Protein AF-A0A9P8S424-F1 (afdb_monomer)

Sequence (293 aa):
MFNTLRARKDLHVGQDQVVVVNQRARYIGLISAYAPKSFPFPTDITEPTSEAREICSIYRLHARTTPNMVTNQELNDRREPGCTVVLADKKYFHVGNWFMKRTLREHEWQSVFGTILIVPPRTYPQRWKNDAAILRFLRKETDIPLPPAECTFEDDRAFYFQSQYIDGIRMEKLAQQDKEVVMKEIERHVTTLQALRSDLPGVPGESLLCPPGRVTGIYWKVNSCWRPREKGEYVFCHNDLREHNVIVDPETLKIRAIINWEFGGFWPAWFERPFWKRRGLSMAAEGEEDDVE

Mean predicted aligned error: 12.92 Å

Radius of gyration: 22.39 Å; Cα contacts (8 Å, |Δi|>4): 462; chains: 1; bounding box: 60×70×50 Å

Secondary structure (DSSP, 8-state):
--------------TTSEEEE-----------S-PPS--PPP---PPPPTHHHHHHHHGGGG-S-----B-HHHHHHTPPTTEEEE-SSEEEEEETTEEEEEEPPGGG-EEETTTEEEPPPTTHHHHHHHHHHHHHHHHHH------S-EEEEEETTEEEEEEE---SEEGGGS-HHHHHHHHHHHHHHHHHHTT-EESS-B-TT-S-B---HHHHTTTSSTT-EEEE-----EEEE-S---GGGEEE-TTT--EEEE---TT-EEE-GGG---GGGS-SSSSPPTTS--TT-

pLDDT: mean 76.42, std 26.87, range [24.31, 98.69]

InterPro domains:
  IPR002575 Aminoglycoside phosphotransferase [PF01636] (149-271)
  IPR011009 Protein kinase-like domain superfamily [SSF56112] (121-272)
  IPR051678 Aminoglycoside Phosphotransferase Enzymes [PTHR21310] (127-273)

Foldseek 3Di:
DDDDDPDDPPPPPPPVFKDWDQPDDPDDDDDPDDDDPDDDDDPDDDDDDPVVVVVVVVVVVPPPDDQPADALVNCQVVDDPQFPGDDQFWTWGDDPQKTKIKGDAPSRFHDDPSPRTRYHQPCVQLLQVLQQLQLVVCVVQHPAQAQPDWDWDDDNNMIMIMTGHFDADQQLPDDPVLLVVLLVVVVVVLVSQQVDWDQWWAGVPDQWADAAQLQCDPHRSPSIIIGGDGGDIWTKAQLDQASRQFGAHPPPSDTNHRHSSSRITTDHSLSHDSNNVDDDDLAADVPGDGPSD

Structure (mmCIF, N/CA/C/O backbone):
data_AF-A0A9P8S424-F1
#
_entry.id   AF-A0A9P8S424-F1
#
loop_
_atom_site.group_PDB
_atom_site.id
_atom_site.type_symbol
_atom_site.label_atom_id
_atom_site.label_alt_id
_atom_site.label_comp_id
_atom_site.label_asym_id
_atom_site.label_entity_id
_atom_site.label_seq_id
_atom_site.pdbx_PDB_ins_code
_atom_site.Cartn_x
_atom_site.Cartn_y
_atom_site.Cartn_z
_atom_site.occupancy
_atom_site.B_iso_or_equiv
_atom_site.auth_seq_id
_atom_site.auth_comp_id
_atom_site.auth_asym_id
_atom_site.auth_atom_id
_atom_site.pdbx_PDB_model_num
ATOM 1 N N . MET A 1 1 ? -12.684 52.632 4.393 1.00 35.44 1 MET A N 1
ATOM 2 C CA . MET A 1 1 ? -13.542 51.518 4.859 1.00 35.44 1 MET A CA 1
ATOM 3 C C . MET A 1 1 ? -13.216 50.306 3.997 1.00 35.44 1 MET A C 1
ATOM 5 O O . MET A 1 1 ? -12.936 50.518 2.828 1.00 35.44 1 MET A O 1
ATOM 9 N N . PHE A 1 2 ? -13.233 49.106 4.580 1.00 25.33 2 PHE A N 1
ATOM 10 C CA . PHE A 1 2 ? -12.712 47.818 4.078 1.00 25.33 2 PHE A CA 1
ATOM 11 C C . PHE A 1 2 ? -11.240 47.503 4.380 1.00 25.33 2 PHE A C 1
ATOM 13 O O . PHE A 1 2 ? -10.364 47.487 3.524 1.00 25.33 2 PHE A O 1
ATOM 20 N N . ASN A 1 3 ? -11.032 47.169 5.657 1.00 27.66 3 ASN A N 1
ATOM 21 C CA . ASN A 1 3 ? -10.159 46.072 6.066 1.00 27.66 3 ASN A CA 1
ATOM 22 C C . ASN A 1 3 ? -10.636 44.761 5.425 1.00 27.66 3 ASN A C 1
ATOM 24 O O . ASN A 1 3 ? -11.801 44.415 5.596 1.00 27.66 3 ASN A O 1
ATOM 28 N N . THR A 1 4 ? -9.720 43.983 4.844 1.00 27.19 4 THR A N 1
ATOM 29 C CA . THR A 1 4 ? -9.742 42.521 5.021 1.00 27.19 4 THR A CA 1
ATOM 30 C C . THR A 1 4 ? -8.324 41.973 4.894 1.00 27.19 4 THR A C 1
ATOM 32 O O . THR A 1 4 ? -7.806 41.760 3.802 1.00 27.19 4 THR A O 1
ATOM 35 N N . LEU A 1 5 ? -7.695 41.762 6.052 1.00 27.75 5 LEU A N 1
ATOM 36 C CA . LEU A 1 5 ? -6.581 40.839 6.225 1.00 27.75 5 LEU A CA 1
ATOM 37 C C . LEU A 1 5 ? -7.050 39.434 5.818 1.00 27.75 5 LEU A C 1
ATOM 39 O O . LEU A 1 5 ? -7.857 38.831 6.522 1.00 27.75 5 LEU A O 1
ATOM 43 N N . ARG A 1 6 ? -6.534 38.889 4.713 1.00 28.20 6 ARG A N 1
ATOM 44 C CA . ARG A 1 6 ? -6.497 37.434 4.510 1.00 28.20 6 ARG A CA 1
ATOM 45 C C . ARG A 1 6 ? -5.143 36.950 5.003 1.00 28.20 6 ARG A C 1
ATOM 47 O O . ARG A 1 6 ? -4.133 37.067 4.315 1.00 28.20 6 ARG A O 1
ATOM 54 N N . ALA A 1 7 ? -5.141 36.486 6.247 1.00 26.14 7 ALA A N 1
ATOM 55 C CA . ALA A 1 7 ? -4.021 35.792 6.850 1.00 26.14 7 ALA A CA 1
ATOM 56 C C . ALA A 1 7 ? -3.675 34.564 5.995 1.00 26.14 7 ALA A C 1
ATOM 58 O O . ALA A 1 7 ? -4.480 33.641 5.879 1.00 26.14 7 ALA A O 1
ATOM 59 N N . ARG A 1 8 ? -2.476 34.566 5.403 1.00 27.77 8 ARG A N 1
ATOM 60 C CA . ARG A 1 8 ? -1.786 33.336 5.012 1.00 27.77 8 ARG A CA 1
ATOM 61 C C . ARG A 1 8 ? -1.547 32.556 6.302 1.00 27.77 8 ARG A C 1
ATOM 63 O O . ARG A 1 8 ? -0.783 33.010 7.150 1.00 27.77 8 ARG A O 1
ATOM 70 N N . LYS A 1 9 ? -2.240 31.437 6.499 1.00 26.77 9 LYS A N 1
ATOM 71 C CA . LYS A 1 9 ? -1.783 30.431 7.457 1.00 26.77 9 LYS A CA 1
ATOM 72 C C . LYS A 1 9 ? -0.736 29.610 6.725 1.00 26.77 9 LYS A C 1
ATOM 74 O O . LYS A 1 9 ? -1.063 28.704 5.975 1.00 26.77 9 LYS A O 1
ATOM 79 N N . ASP A 1 10 ? 0.515 30.011 6.902 1.00 27.80 10 ASP A N 1
ATOM 80 C CA . ASP A 1 10 ? 1.666 29.226 6.496 1.00 27.80 10 ASP A CA 1
ATOM 81 C C . ASP A 1 10 ? 1.579 27.851 7.170 1.00 27.80 10 ASP A C 1
ATOM 83 O O . ASP A 1 10 ? 1.656 27.752 8.398 1.00 27.80 10 ASP A O 1
ATOM 87 N N . LEU A 1 11 ? 1.452 26.783 6.380 1.00 30.95 11 LEU A N 1
ATOM 88 C CA . LEU A 1 11 ? 1.706 25.429 6.853 1.00 30.95 11 LEU A CA 1
ATOM 89 C C . LEU A 1 11 ? 3.222 25.256 7.021 1.00 30.95 11 LEU A C 1
ATOM 91 O O . LEU A 1 11 ? 3.917 24.617 6.233 1.00 30.95 11 LEU A O 1
ATOM 95 N N . HIS A 1 12 ? 3.765 25.865 8.071 1.00 31.70 12 HIS A N 1
ATOM 96 C CA . HIS A 1 12 ? 5.000 25.385 8.659 1.00 31.70 12 HIS A CA 1
ATOM 97 C C . HIS A 1 12 ? 4.680 24.021 9.282 1.00 31.70 12 HIS A C 1
ATOM 99 O O . HIS A 1 12 ? 4.369 23.927 10.467 1.00 31.70 12 HIS A O 1
ATOM 105 N N . VAL A 1 13 ? 4.821 22.933 8.514 1.00 38.34 13 VAL A N 1
ATOM 106 C CA . VAL A 1 13 ? 5.430 21.740 9.118 1.00 38.34 13 VAL A CA 1
ATOM 107 C C . VAL A 1 13 ? 6.790 22.244 9.575 1.00 38.34 13 VAL A C 1
ATOM 109 O O . VAL A 1 13 ? 7.686 22.432 8.748 1.00 38.34 13 VAL A O 1
ATOM 112 N N . GLY A 1 14 ? 6.867 22.649 10.847 1.00 32.28 14 GLY A N 1
ATOM 113 C CA . GLY A 1 14 ? 8.000 23.380 11.390 1.00 32.28 14 GLY A CA 1
ATOM 114 C C . GLY A 1 14 ? 9.274 22.675 10.961 1.00 32.28 14 GLY A C 1
ATOM 115 O O . GLY A 1 14 ? 9.410 21.465 11.151 1.00 32.28 14 GLY A O 1
ATOM 116 N N . GLN A 1 15 ? 10.201 23.413 10.349 1.00 38.12 15 GLN A N 1
ATOM 117 C CA . GLN A 1 15 ? 11.521 22.881 10.006 1.00 38.12 15 GLN A CA 1
ATOM 118 C C . GLN A 1 15 ? 12.229 22.265 11.236 1.00 38.12 15 GLN A C 1
ATOM 120 O O . GLN A 1 15 ? 13.176 21.498 11.073 1.00 38.12 15 GLN A O 1
ATOM 125 N N . ASP A 1 16 ? 11.717 22.544 12.437 1.00 39.16 16 ASP A N 1
ATOM 126 C CA . ASP A 1 16 ? 12.164 22.059 13.736 1.00 39.16 16 ASP A CA 1
ATOM 127 C C . ASP A 1 16 ? 11.707 20.621 14.081 1.00 39.16 16 ASP A C 1
ATOM 129 O O . ASP A 1 16 ? 12.436 19.912 14.782 1.00 39.16 16 ASP A O 1
ATOM 133 N N . GLN A 1 17 ? 10.608 20.112 13.497 1.00 37.41 17 GLN A N 1
ATOM 134 C CA . GLN A 1 17 ? 10.028 18.811 13.886 1.00 37.41 17 GLN A CA 1
ATOM 135 C C . GLN A 1 17 ? 10.697 17.580 13.244 1.00 37.41 17 GLN A C 1
ATOM 137 O O . GLN A 1 17 ? 10.522 16.453 13.723 1.00 37.41 17 GLN A O 1
ATOM 142 N N . VAL A 1 18 ? 11.461 17.754 12.157 1.00 36.66 18 VAL A N 1
ATOM 143 C CA . VAL A 1 18 ? 12.048 16.639 11.387 1.00 36.66 18 VAL A CA 1
ATOM 144 C C . VAL A 1 18 ? 13.434 16.953 10.818 1.00 36.66 18 VAL A C 1
ATOM 146 O O . VAL A 1 18 ? 13.664 18.012 10.238 1.00 36.66 18 VAL A O 1
ATOM 149 N N . VAL A 1 19 ? 14.371 15.993 10.888 1.00 44.28 19 VAL A N 1
ATOM 150 C CA . VAL A 1 19 ? 15.612 16.066 10.084 1.00 44.28 19 VAL A CA 1
ATOM 151 C C . VAL A 1 19 ? 15.361 15.468 8.729 1.00 44.28 19 VAL A C 1
ATOM 153 O O . VAL A 1 19 ? 15.020 14.293 8.620 1.00 44.28 19 VAL A O 1
ATOM 156 N N . VAL A 1 20 ? 15.635 16.239 7.689 1.00 44.25 20 VAL A N 1
ATOM 157 C CA . VAL A 1 20 ? 15.555 15.731 6.327 1.00 44.25 20 VAL A CA 1
ATOM 158 C C . VAL A 1 20 ? 16.905 15.176 5.929 1.00 44.25 20 VAL A C 1
ATOM 160 O O . VAL A 1 20 ? 17.868 15.913 5.724 1.00 44.25 20 VAL A O 1
ATOM 163 N N . VAL A 1 21 ? 16.960 13.855 5.796 1.00 38.56 21 VAL A N 1
ATOM 164 C CA . VAL A 1 21 ? 18.134 13.171 5.272 1.00 38.56 21 VAL A CA 1
ATOM 165 C C . VAL A 1 21 ? 18.018 13.189 3.752 1.00 38.56 21 VAL A C 1
ATOM 167 O O . VAL A 1 21 ? 17.385 12.329 3.141 1.00 38.56 21 VAL A O 1
ATOM 170 N N . ASN A 1 22 ? 18.592 14.225 3.133 1.00 39.97 22 ASN A N 1
ATOM 171 C CA . ASN A 1 22 ? 18.707 14.299 1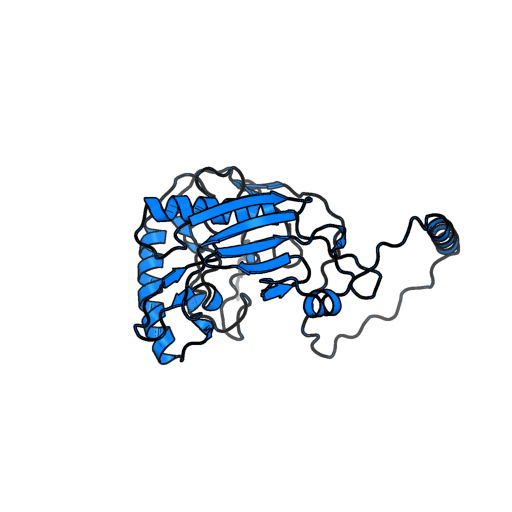.681 1.00 39.97 22 ASN A CA 1
ATOM 172 C C . ASN A 1 22 ? 19.847 13.380 1.233 1.00 39.97 22 ASN A C 1
ATOM 174 O O . ASN A 1 22 ? 21.028 13.704 1.385 1.00 39.97 22 ASN A O 1
ATOM 178 N N . GLN A 1 23 ? 19.500 12.227 0.670 1.00 38.78 23 GLN A N 1
ATOM 179 C CA . GLN A 1 23 ? 20.477 11.409 -0.028 1.00 38.78 23 GLN A CA 1
ATOM 180 C C . GLN A 1 23 ? 20.709 12.049 -1.407 1.00 38.78 23 GLN A C 1
ATOM 182 O O . GLN A 1 23 ? 20.030 11.721 -2.380 1.00 38.78 23 GLN A O 1
ATOM 187 N N . ARG A 1 24 ? 21.659 12.997 -1.479 1.00 26.53 24 ARG A N 1
ATOM 188 C CA . ARG A 1 24 ? 22.000 13.813 -2.666 1.00 26.53 24 ARG A CA 1
ATOM 189 C C . ARG A 1 24 ? 22.220 12.985 -3.932 1.00 26.53 24 ARG A C 1
ATOM 191 O O . ARG A 1 24 ? 23.289 12.394 -4.091 1.00 26.53 24 ARG A O 1
ATOM 198 N N . ALA A 1 25 ? 21.248 12.940 -4.837 1.00 30.77 25 ALA A N 1
ATOM 199 C CA . ALA A 1 25 ? 21.452 12.543 -6.229 1.00 30.77 25 ALA A CA 1
ATOM 200 C C . ALA A 1 25 ? 21.067 13.738 -7.102 1.00 30.77 25 ALA A C 1
ATOM 202 O O . ALA A 1 25 ? 20.051 14.382 -6.852 1.00 30.77 25 ALA A O 1
ATOM 203 N N . ARG A 1 26 ? 21.895 14.062 -8.099 1.00 26.16 26 ARG A N 1
ATOM 204 C CA . ARG A 1 26 ? 21.520 15.014 -9.148 1.00 26.16 26 ARG A CA 1
ATOM 205 C C . ARG A 1 26 ? 20.360 14.375 -9.920 1.00 26.16 26 ARG A C 1
ATOM 207 O O . ARG A 1 26 ? 20.574 13.346 -10.548 1.00 26.16 26 ARG A O 1
ATOM 214 N N . TYR A 1 27 ? 19.152 14.922 -9.816 1.00 33.59 27 TYR A N 1
ATOM 215 C CA . TYR A 1 27 ? 17.964 14.412 -10.505 1.00 33.59 27 TYR A CA 1
ATOM 216 C C . TYR A 1 27 ? 17.253 15.573 -11.199 1.00 33.59 27 TYR A C 1
ATOM 218 O O . TYR A 1 27 ? 17.031 16.615 -10.583 1.00 33.59 27 TYR A O 1
ATOM 226 N N . ILE A 1 28 ? 16.888 15.372 -12.463 1.00 30.62 28 ILE A N 1
ATOM 227 C CA . ILE A 1 28 ? 15.859 16.145 -13.158 1.00 30.62 28 ILE A CA 1
ATOM 228 C C . ILE A 1 28 ? 14.681 15.181 -13.274 1.00 30.62 28 ILE A C 1
ATOM 230 O O . ILE A 1 28 ? 14.753 14.198 -14.007 1.00 30.62 28 ILE A O 1
ATOM 234 N N . GLY A 1 29 ? 13.640 15.399 -12.474 1.00 28.25 29 GLY A N 1
ATOM 235 C CA . GLY A 1 29 ? 12.399 14.641 -12.588 1.00 28.25 29 GLY A CA 1
ATOM 236 C C . GLY A 1 29 ? 11.618 15.143 -13.796 1.00 28.25 29 GLY A C 1
ATOM 237 O O . GLY A 1 29 ? 11.314 16.330 -13.868 1.00 28.25 29 GLY A O 1
ATOM 238 N N . LEU A 1 30 ? 11.292 14.259 -14.735 1.00 28.48 30 LEU A N 1
ATOM 239 C CA . LEU A 1 30 ? 10.321 14.539 -15.789 1.00 28.48 30 LEU A CA 1
ATOM 240 C C . LEU A 1 30 ? 9.169 13.546 -15.671 1.00 28.48 30 LEU A C 1
ATOM 242 O O . LEU A 1 30 ? 9.350 12.330 -15.725 1.00 28.48 30 LEU A O 1
ATOM 246 N N . ILE A 1 31 ? 7.990 14.121 -15.456 1.00 29.11 31 ILE A N 1
ATOM 247 C CA . ILE A 1 31 ? 6.688 13.467 -15.440 1.00 29.11 31 ILE A CA 1
ATOM 248 C C . ILE A 1 31 ? 6.417 12.920 -16.844 1.00 29.11 31 ILE A C 1
ATOM 250 O O . ILE A 1 31 ? 6.492 13.652 -17.830 1.00 29.11 31 ILE A O 1
ATOM 254 N N . SER A 1 32 ? 6.069 11.638 -16.929 1.00 28.75 32 SER A N 1
ATOM 255 C CA . SER A 1 32 ? 5.289 11.134 -18.054 1.00 28.75 32 SER A CA 1
ATOM 256 C C . SER A 1 32 ? 3.814 11.413 -17.776 1.00 28.75 32 SER A C 1
ATOM 258 O O . SER A 1 32 ? 3.333 11.117 -16.682 1.00 28.75 32 SER A O 1
ATOM 260 N N . ALA A 1 33 ? 3.143 11.921 -18.811 1.00 29.72 33 ALA A N 1
ATOM 261 C CA . ALA A 1 33 ? 1.705 12.127 -18.991 1.00 29.72 33 ALA A CA 1
ATOM 262 C C . ALA A 1 33 ? 1.184 13.574 -18.811 1.00 29.72 33 ALA A C 1
ATOM 264 O O . ALA A 1 33 ? 1.153 14.127 -17.718 1.00 29.72 33 ALA A O 1
ATOM 265 N N . TYR A 1 34 ? 0.682 14.099 -19.939 1.00 25.86 34 TYR A N 1
ATOM 266 C CA . TYR A 1 34 ? -0.177 15.276 -20.141 1.00 25.86 34 TYR A CA 1
ATOM 267 C C . TYR A 1 34 ? 0.471 16.670 -20.132 1.00 25.86 34 TYR A C 1
ATOM 269 O O . TYR A 1 34 ? 0.497 17.378 -19.133 1.00 25.86 34 TYR A O 1
ATOM 277 N N . ALA A 1 35 ? 0.871 17.117 -21.327 1.00 25.88 35 ALA A N 1
ATOM 278 C CA . ALA A 1 35 ? 0.964 18.537 -21.649 1.00 25.88 35 ALA A CA 1
ATOM 279 C C . ALA A 1 35 ? -0.433 19.063 -22.043 1.00 25.88 35 ALA A C 1
ATOM 281 O O . ALA A 1 35 ? -0.960 18.630 -23.075 1.00 25.88 35 ALA A O 1
ATOM 282 N N . PRO A 1 36 ? -1.051 20.000 -21.301 1.00 25.77 36 PRO A N 1
ATOM 283 C CA . PRO A 1 36 ? -2.035 20.882 -21.904 1.00 25.77 36 PRO A CA 1
ATOM 284 C C . PRO A 1 36 ? -1.322 21.759 -22.942 1.00 25.77 36 PRO A C 1
ATOM 286 O O . PRO A 1 36 ? -0.252 22.319 -22.699 1.00 25.77 36 PRO A O 1
ATOM 289 N N . LYS A 1 37 ? -1.904 21.822 -24.142 1.00 32.94 37 LYS A N 1
ATOM 290 C CA . LYS A 1 37 ? -1.471 22.731 -25.205 1.00 32.94 37 LYS A CA 1
ATOM 291 C C . LYS A 1 37 ? -1.511 24.173 -24.675 1.00 32.94 37 LYS A C 1
ATOM 293 O O . LYS A 1 37 ? -2.416 24.517 -23.928 1.00 32.94 37 LYS A O 1
ATOM 298 N N . SER A 1 38 ? -0.544 24.969 -25.135 1.00 32.22 38 SER A N 1
ATOM 299 C CA . SER A 1 38 ? -0.323 26.410 -24.921 1.00 32.22 38 SER A CA 1
ATOM 300 C C . SER A 1 38 ? 0.268 26.857 -23.577 1.00 32.22 38 SER A C 1
ATOM 302 O O . SER A 1 38 ? -0.452 27.209 -22.651 1.00 32.22 38 SER A O 1
ATOM 304 N N . PHE A 1 39 ? 1.596 26.999 -23.555 1.00 24.31 39 PHE A N 1
ATOM 305 C CA . PHE A 1 39 ? 2.273 28.095 -22.856 1.00 24.31 39 PHE A CA 1
ATOM 306 C C . PHE A 1 39 ? 3.398 28.619 -23.772 1.00 24.31 39 PHE A C 1
ATOM 308 O O . PHE A 1 39 ? 4.175 27.805 -24.277 1.00 24.31 39 PHE A O 1
ATOM 315 N N . PRO A 1 40 ? 3.469 29.927 -24.075 1.00 27.81 40 PRO A N 1
ATOM 316 C CA . PRO A 1 40 ? 4.488 30.473 -24.965 1.00 27.81 40 PRO A CA 1
ATOM 317 C C . PRO A 1 40 ? 5.833 30.558 -24.231 1.00 27.81 40 PRO A C 1
ATOM 319 O O . PRO A 1 40 ? 5.916 31.105 -23.133 1.00 27.81 40 PRO A O 1
ATOM 322 N N . PHE A 1 41 ? 6.889 30.017 -24.836 1.00 25.20 41 PHE A N 1
ATOM 323 C CA . PHE A 1 41 ? 8.263 30.212 -24.371 1.00 25.20 41 PHE A CA 1
ATOM 324 C C . PHE A 1 41 ? 8.731 31.637 -24.716 1.00 25.20 41 PHE A C 1
ATOM 326 O O . PHE A 1 41 ? 8.527 32.064 -25.854 1.00 25.20 41 PHE A O 1
ATOM 333 N N . PRO A 1 42 ? 9.395 32.368 -23.801 1.00 25.27 42 PRO A N 1
ATOM 334 C CA . PRO A 1 42 ? 10.128 33.575 -24.161 1.00 25.27 42 PRO A CA 1
ATOM 335 C C . PRO A 1 42 ? 11.321 33.201 -25.049 1.00 25.27 42 PRO A C 1
ATOM 337 O O . PRO A 1 42 ? 12.209 32.453 -24.641 1.00 25.27 42 PRO A O 1
ATOM 340 N N . THR A 1 43 ? 11.331 33.712 -26.276 1.00 33.31 43 THR A N 1
ATOM 341 C CA . THR A 1 43 ? 12.470 33.669 -27.192 1.00 33.31 43 THR A CA 1
ATOM 342 C C . THR A 1 43 ? 13.498 34.711 -26.767 1.00 33.31 43 THR A C 1
ATOM 344 O O . THR A 1 43 ? 13.409 35.851 -27.206 1.00 33.31 43 THR A O 1
ATOM 347 N N . ASP A 1 44 ? 14.438 34.340 -25.900 1.00 31.92 44 ASP A N 1
ATOM 348 C CA . ASP A 1 44 ? 15.778 34.942 -25.898 1.00 31.92 44 ASP A CA 1
ATOM 349 C C . ASP A 1 44 ? 16.731 34.137 -25.005 1.00 31.92 44 ASP A C 1
ATOM 351 O O . ASP A 1 44 ? 16.770 34.299 -23.786 1.00 31.92 44 ASP A O 1
ATOM 355 N N . ILE A 1 45 ? 17.505 33.239 -25.617 1.00 30.81 45 ILE A N 1
ATOM 356 C CA . ILE A 1 45 ? 18.759 32.742 -25.044 1.00 30.81 45 ILE A CA 1
ATOM 357 C C . ILE A 1 45 ? 19.771 32.737 -26.188 1.00 30.81 45 ILE A C 1
ATOM 359 O O . ILE A 1 45 ? 19.634 31.996 -27.161 1.00 30.81 45 ILE A O 1
ATOM 363 N N . THR A 1 46 ? 20.747 33.629 -26.079 1.00 35.47 46 THR A N 1
ATOM 364 C CA . THR A 1 46 ? 21.871 33.817 -26.996 1.00 35.47 46 THR A CA 1
ATOM 365 C C . THR A 1 46 ? 22.769 32.573 -27.074 1.00 35.47 46 THR A C 1
ATOM 367 O O . THR A 1 46 ? 22.869 31.797 -26.122 1.00 35.47 46 THR A O 1
ATOM 370 N N . GLU A 1 47 ? 23.409 32.367 -28.233 1.00 35.53 47 GLU A N 1
ATOM 371 C CA . GLU A 1 47 ? 24.264 31.208 -28.534 1.00 35.53 47 GLU A CA 1
ATOM 372 C C . GLU A 1 47 ? 25.416 31.009 -27.519 1.00 35.53 47 GLU A C 1
ATOM 374 O O . GLU A 1 47 ? 26.010 31.992 -27.066 1.00 35.53 47 GLU A O 1
ATOM 379 N N . PRO A 1 48 ? 25.800 29.757 -27.183 1.00 31.66 48 PRO A N 1
ATOM 380 C CA . PRO A 1 48 ? 26.885 29.507 -26.241 1.00 31.66 48 PRO A CA 1
ATOM 381 C C . PRO A 1 48 ? 28.270 29.795 -26.844 1.00 31.66 48 PRO A C 1
ATOM 383 O O . PRO A 1 48 ? 28.589 29.388 -27.962 1.00 31.66 48 PRO A O 1
ATOM 386 N N . THR A 1 49 ? 29.117 30.454 -26.051 1.00 43.84 49 THR A N 1
ATOM 387 C CA . THR A 1 49 ? 30.514 30.798 -26.350 1.00 43.84 49 THR A CA 1
ATOM 388 C C . THR A 1 49 ? 31.428 29.569 -26.489 1.00 43.84 49 THR A C 1
ATOM 390 O O . THR A 1 49 ? 31.118 28.459 -26.050 1.00 43.84 49 THR A O 1
ATOM 393 N N . SER A 1 50 ? 32.591 29.772 -27.122 1.00 37.09 50 SER A N 1
ATOM 394 C CA . SER A 1 50 ? 33.561 28.748 -27.553 1.00 37.09 50 SER A CA 1
ATOM 395 C C . SER A 1 50 ? 34.069 27.792 -26.464 1.00 37.09 50 SER A C 1
ATOM 397 O O . SER A 1 50 ? 34.513 26.696 -26.799 1.00 37.09 50 SER A O 1
ATOM 399 N N . GLU A 1 51 ? 33.947 28.140 -25.183 1.00 34.28 51 GLU A N 1
ATOM 400 C CA . GLU A 1 51 ? 34.311 27.278 -24.046 1.00 34.28 51 GLU A CA 1
ATOM 401 C C . GLU A 1 51 ? 33.390 26.047 -23.907 1.00 34.28 51 GLU A C 1
ATOM 403 O O . GLU A 1 51 ? 33.823 24.986 -23.452 1.00 34.28 51 GLU A O 1
ATOM 408 N N . ALA A 1 52 ? 32.146 26.111 -24.403 1.00 36.34 52 ALA A N 1
ATOM 409 C CA . ALA A 1 52 ? 31.229 24.965 -24.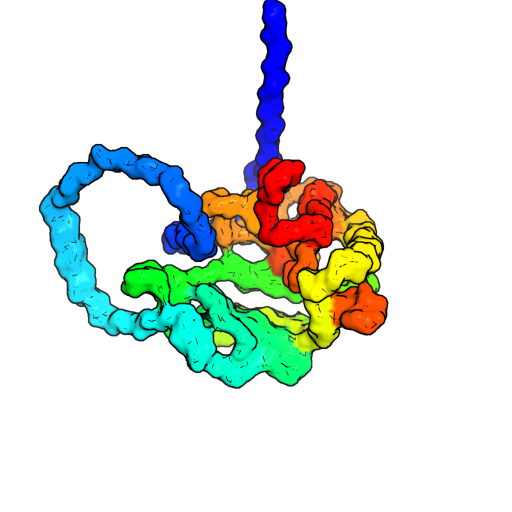412 1.00 36.34 52 ALA A CA 1
ATOM 410 C C . ALA A 1 52 ? 31.652 23.853 -25.399 1.00 36.34 52 ALA A C 1
ATOM 412 O O . ALA A 1 52 ? 31.296 22.682 -25.220 1.00 36.34 52 ALA A O 1
ATOM 413 N N . ARG A 1 53 ? 32.439 24.190 -26.434 1.00 33.00 53 ARG A N 1
ATOM 414 C CA . ARG A 1 53 ? 32.911 23.222 -27.443 1.00 33.00 53 ARG A CA 1
ATOM 415 C C . ARG A 1 53 ? 34.061 22.355 -26.932 1.00 33.00 53 ARG A C 1
ATOM 417 O O . ARG A 1 53 ? 34.139 21.184 -27.299 1.00 33.00 53 ARG A O 1
ATOM 424 N N . GLU A 1 54 ? 34.905 22.887 -26.053 1.00 31.47 54 GLU A N 1
ATOM 425 C CA . GLU A 1 54 ? 36.045 22.149 -25.499 1.00 31.47 54 GLU A CA 1
ATOM 426 C C . GLU A 1 54 ? 35.601 21.147 -24.419 1.00 31.47 54 GLU A C 1
ATOM 428 O O . GLU A 1 54 ? 36.065 20.006 -24.397 1.00 31.47 54 GLU A O 1
ATOM 433 N N . ILE A 1 55 ? 34.568 21.492 -23.638 1.00 36.00 55 ILE A N 1
ATOM 434 C CA . ILE A 1 55 ? 33.902 20.548 -22.727 1.00 36.00 55 ILE A CA 1
ATOM 435 C C . ILE A 1 55 ? 33.283 19.378 -23.515 1.00 36.00 55 ILE A C 1
ATOM 437 O O . ILE A 1 55 ? 33.475 18.222 -23.138 1.00 36.00 55 ILE A O 1
ATOM 441 N N . CYS A 1 56 ? 32.626 19.635 -24.655 1.00 33.06 56 CYS A N 1
ATOM 442 C CA . CYS A 1 56 ? 32.071 18.575 -25.514 1.00 33.06 56 CYS A CA 1
ATOM 443 C C . CYS A 1 56 ? 33.138 17.632 -26.107 1.00 33.06 56 CYS A C 1
ATOM 445 O O . CYS A 1 56 ? 32.851 16.460 -26.354 1.00 33.06 56 CYS A O 1
ATOM 447 N N . SER A 1 57 ? 34.364 18.120 -26.321 1.00 31.62 57 SER A N 1
ATOM 448 C CA . SER A 1 57 ? 35.493 17.325 -26.822 1.00 31.62 57 SER A CA 1
ATOM 449 C C . SER A 1 57 ? 35.994 16.318 -25.778 1.00 31.62 57 SER A C 1
ATOM 451 O O . SER A 1 57 ? 36.197 15.142 -26.088 1.00 31.62 57 SER A O 1
ATOM 453 N N . ILE A 1 58 ? 36.084 16.734 -24.509 1.00 33.72 58 ILE A N 1
ATOM 454 C CA . ILE A 1 58 ? 36.544 15.881 -23.400 1.00 33.72 58 ILE A CA 1
ATOM 455 C C . ILE A 1 58 ? 35.557 14.728 -23.121 1.00 33.72 58 ILE A C 1
ATOM 457 O O . ILE A 1 58 ? 35.983 13.616 -22.799 1.00 33.72 58 ILE A O 1
ATOM 461 N N . TYR A 1 59 ? 34.251 14.932 -23.342 1.00 32.00 59 TYR A N 1
ATOM 462 C CA . TYR A 1 59 ? 33.238 13.871 -23.213 1.00 32.00 59 TYR A CA 1
ATOM 463 C C . TYR A 1 59 ? 33.358 12.753 -24.264 1.00 32.00 59 TYR A C 1
ATOM 465 O O . TYR A 1 59 ? 32.876 11.648 -24.015 1.00 32.00 59 TYR A O 1
ATOM 473 N N . ARG A 1 60 ? 34.036 12.970 -25.404 1.00 34.81 60 ARG A N 1
ATOM 474 C CA . ARG A 1 60 ? 34.246 11.907 -26.408 1.00 34.81 60 ARG A CA 1
ATOM 475 C C . ARG A 1 60 ? 35.334 10.900 -26.028 1.00 34.81 60 ARG A C 1
ATOM 477 O O . ARG A 1 60 ? 35.314 9.792 -26.552 1.00 34.81 60 ARG A O 1
ATOM 484 N N . LEU A 1 61 ? 36.246 11.234 -25.111 1.00 32.06 61 LEU A N 1
ATOM 485 C CA . LEU A 1 61 ? 37.346 10.337 -24.718 1.00 32.06 61 LEU A CA 1
ATOM 486 C C . LEU A 1 61 ? 37.029 9.412 -23.532 1.00 32.06 61 LEU A C 1
ATOM 488 O O . LEU A 1 61 ? 37.829 8.536 -23.217 1.00 32.06 61 LEU A O 1
ATOM 492 N N . HIS A 1 62 ? 35.853 9.540 -22.913 1.00 34.44 62 HIS A N 1
ATOM 493 C CA . HIS A 1 62 ? 35.381 8.630 -21.862 1.00 34.44 62 HIS A CA 1
ATOM 494 C C . HIS A 1 62 ? 34.280 7.680 -22.345 1.00 34.44 62 HIS A C 1
ATOM 496 O O . HIS A 1 62 ? 33.405 7.296 -21.571 1.00 34.44 62 HIS A O 1
ATOM 502 N N . ALA A 1 63 ? 34.367 7.221 -23.597 1.00 36.09 63 ALA A N 1
ATOM 503 C CA . ALA A 1 63 ? 33.649 6.039 -24.073 1.00 36.09 63 ALA A CA 1
ATOM 504 C C . ALA A 1 63 ? 34.192 4.757 -23.398 1.00 36.09 63 ALA A C 1
ATOM 506 O O . ALA A 1 63 ? 34.665 3.828 -24.046 1.00 36.09 63 ALA A O 1
ATOM 507 N N . ARG A 1 64 ? 34.124 4.694 -22.063 1.00 41.47 64 ARG A N 1
ATOM 508 C CA . ARG A 1 64 ? 33.910 3.423 -21.378 1.00 41.47 64 ARG A CA 1
ATOM 509 C C . ARG A 1 64 ? 32.509 3.009 -21.793 1.00 41.47 64 ARG A C 1
ATOM 511 O O . ARG A 1 64 ? 31.568 3.699 -21.421 1.00 41.47 64 ARG A O 1
ATOM 518 N N . THR A 1 65 ? 32.432 1.994 -22.654 1.00 39.72 65 THR A N 1
ATOM 519 C CA . THR A 1 65 ? 31.257 1.151 -22.922 1.00 39.72 65 THR A CA 1
ATOM 520 C C . THR A 1 65 ? 29.955 1.797 -22.457 1.00 39.72 65 THR A C 1
ATOM 522 O O . THR A 1 65 ? 29.576 1.649 -21.297 1.00 39.72 65 THR A O 1
ATOM 525 N N . THR A 1 66 ? 29.293 2.548 -23.344 1.00 43.62 66 THR A N 1
ATOM 526 C CA . THR A 1 66 ? 27.908 2.980 -23.118 1.00 43.62 66 THR A CA 1
ATOM 527 C C . THR A 1 66 ? 27.136 1.769 -22.596 1.00 43.62 66 THR A C 1
ATOM 529 O O . THR A 1 66 ? 27.080 0.769 -23.321 1.00 43.62 66 THR A O 1
ATOM 532 N N . PRO A 1 67 ? 26.613 1.796 -21.353 1.00 51.12 67 PRO A N 1
ATOM 533 C CA . PRO A 1 67 ? 25.764 0.720 -20.868 1.00 51.12 67 PRO A CA 1
ATOM 534 C C . PRO A 1 67 ? 24.677 0.521 -21.918 1.00 51.12 67 PRO A C 1
ATOM 536 O O . PRO A 1 67 ? 24.154 1.520 -22.412 1.00 51.12 67 PRO A O 1
ATOM 539 N N . ASN A 1 68 ? 24.387 -0.721 -22.316 1.00 55.44 68 ASN A N 1
ATOM 540 C CA . ASN A 1 68 ? 23.260 -1.003 -23.205 1.00 55.44 68 ASN A CA 1
ATOM 541 C C . ASN A 1 68 ? 22.029 -0.292 -22.632 1.00 55.44 68 ASN A C 1
ATOM 543 O O . ASN A 1 68 ? 21.525 -0.678 -21.582 1.00 55.44 68 ASN A O 1
ATOM 547 N N . MET A 1 69 ? 21.615 0.803 -23.266 1.00 68.12 69 MET A N 1
ATOM 548 C CA . MET A 1 69 ? 20.550 1.652 -22.754 1.00 68.12 69 MET A CA 1
ATOM 549 C C . MET A 1 69 ? 19.230 0.982 -23.105 1.00 68.12 69 MET A C 1
ATOM 551 O O . MET A 1 69 ? 18.892 0.902 -24.283 1.00 68.12 69 MET A O 1
ATOM 555 N N . VAL A 1 70 ? 18.518 0.471 -22.100 1.00 82.56 70 VAL A N 1
ATOM 556 C CA . VAL A 1 70 ? 17.277 -0.287 -22.302 1.00 82.56 70 VAL A CA 1
ATOM 557 C C . VAL A 1 70 ? 16.070 0.606 -22.033 1.00 82.56 70 VAL A C 1
ATOM 559 O O . VAL A 1 70 ? 16.033 1.363 -21.062 1.00 82.56 70 VAL A O 1
ATOM 562 N N . THR A 1 71 ? 15.065 0.531 -22.893 1.00 86.88 71 THR A N 1
ATOM 563 C CA . THR A 1 71 ? 13.799 1.251 -22.728 1.00 86.88 71 THR A CA 1
ATOM 564 C C . THR A 1 71 ? 12.824 0.487 -21.830 1.00 86.88 71 THR A C 1
ATOM 566 O O . THR A 1 71 ? 12.925 -0.729 -21.647 1.00 86.88 71 THR A O 1
ATOM 569 N N . ASN A 1 72 ? 11.819 1.188 -21.290 1.00 89.94 72 ASN A N 1
ATOM 570 C CA . ASN A 1 72 ? 10.743 0.545 -20.528 1.00 89.94 72 ASN A CA 1
ATOM 571 C C . ASN A 1 72 ? 10.006 -0.529 -21.343 1.00 89.94 72 ASN A C 1
ATOM 573 O O . ASN A 1 72 ? 9.641 -1.574 -20.802 1.00 89.94 72 ASN A O 1
ATOM 577 N N . GLN A 1 73 ? 9.795 -0.262 -22.636 1.00 90.19 73 GLN A N 1
ATOM 578 C CA . GLN A 1 73 ? 9.103 -1.174 -23.539 1.00 90.19 73 GLN A CA 1
ATOM 579 C C . GLN A 1 73 ? 9.900 -2.468 -23.714 1.00 90.19 73 GLN A C 1
ATOM 581 O O . GLN A 1 73 ? 9.367 -3.544 -23.468 1.00 90.19 73 GLN A O 1
ATOM 586 N N . GLU A 1 74 ? 11.197 -2.372 -24.014 1.00 91.19 74 GLU A N 1
ATOM 587 C CA . GLU A 1 74 ? 12.058 -3.549 -24.191 1.00 91.19 74 GLU A CA 1
ATOM 588 C C . GLU A 1 74 ? 12.132 -4.424 -22.932 1.00 91.19 74 GLU A C 1
ATOM 590 O O . GLU A 1 74 ? 12.131 -5.652 -23.034 1.00 91.19 74 GLU A O 1
ATOM 595 N N . LEU A 1 75 ? 12.169 -3.816 -21.739 1.00 92.75 75 LEU A N 1
ATOM 596 C CA . LEU A 1 75 ? 12.135 -4.569 -20.482 1.00 92.75 75 LEU A CA 1
ATOM 597 C C . LEU A 1 75 ? 10.781 -5.246 -20.240 1.00 92.75 75 LEU A C 1
ATOM 599 O O . LEU A 1 75 ? 10.745 -6.341 -19.679 1.00 92.75 75 LEU A O 1
ATOM 603 N N . ASN A 1 76 ? 9.674 -4.618 -20.645 1.00 94.50 76 ASN A N 1
ATOM 604 C CA . ASN A 1 76 ? 8.349 -5.229 -20.543 1.00 94.50 76 ASN A CA 1
ATOM 605 C C . ASN A 1 76 ? 8.141 -6.358 -21.566 1.00 94.50 76 ASN A C 1
ATOM 607 O O . ASN A 1 76 ? 7.513 -7.363 -21.230 1.00 94.50 76 ASN A O 1
ATOM 611 N N . ASP A 1 77 ? 8.701 -6.233 -22.770 1.00 94.81 77 ASP A N 1
ATOM 612 C CA . ASP A 1 77 ? 8.632 -7.262 -23.818 1.00 94.81 77 ASP A CA 1
ATOM 613 C C . ASP A 1 77 ? 9.443 -8.512 -23.451 1.00 94.81 77 ASP A C 1
ATOM 615 O O . ASP A 1 77 ? 9.125 -9.620 -23.876 1.00 94.81 77 ASP A O 1
ATOM 619 N N . ARG A 1 78 ? 10.484 -8.344 -22.627 1.00 93.81 78 ARG A N 1
ATOM 620 C CA . ARG A 1 78 ? 11.387 -9.414 -22.175 1.00 93.81 78 ARG A CA 1
ATOM 621 C C . ARG A 1 78 ? 11.209 -9.746 -20.694 1.00 93.81 78 ARG A C 1
ATOM 623 O O . ARG A 1 78 ? 12.177 -10.101 -20.021 1.00 93.81 78 ARG A O 1
ATOM 630 N N . ARG A 1 79 ? 9.988 -9.606 -20.167 1.00 94.69 79 ARG A N 1
ATOM 631 C CA . ARG A 1 79 ? 9.692 -9.950 -18.769 1.00 94.69 79 ARG A CA 1
ATOM 632 C C . ARG A 1 79 ? 10.062 -11.397 -18.478 1.00 94.69 79 ARG A C 1
ATOM 634 O O . ARG A 1 79 ? 9.638 -12.324 -19.161 1.00 94.69 79 ARG A O 1
ATOM 641 N N . GLU A 1 80 ? 10.841 -11.563 -17.421 1.00 94.94 80 GLU A N 1
ATOM 642 C CA . GLU A 1 80 ? 11.165 -12.866 -16.857 1.00 94.94 80 GLU A CA 1
ATOM 643 C C . GLU A 1 80 ? 9.913 -13.531 -16.247 1.00 94.94 80 GLU A C 1
ATOM 645 O O . GLU A 1 80 ? 8.968 -12.824 -15.868 1.00 94.94 80 GLU A O 1
ATOM 650 N N . PRO A 1 81 ? 9.865 -14.874 -16.147 1.00 96.06 81 PRO A N 1
ATOM 651 C CA . PRO A 1 81 ? 8.712 -15.581 -15.596 1.00 96.06 81 PRO A CA 1
ATOM 652 C C . PRO A 1 81 ? 8.274 -15.034 -14.233 1.00 96.06 81 PRO A C 1
ATOM 654 O O . PRO A 1 81 ? 9.088 -14.805 -13.340 1.00 96.06 81 PRO A O 1
ATOM 657 N N . GLY A 1 82 ? 6.968 -14.812 -14.080 1.00 95.94 82 GLY A N 1
ATOM 658 C CA . GLY A 1 82 ? 6.379 -14.248 -12.865 1.00 95.94 82 GLY A CA 1
ATOM 659 C C . GLY A 1 82 ? 6.491 -12.726 -12.733 1.00 95.94 82 GLY A C 1
ATOM 660 O O . GLY A 1 82 ? 5.819 -12.163 -11.872 1.00 95.94 82 GLY A O 1
ATOM 661 N N . CYS A 1 83 ? 7.268 -12.026 -13.571 1.00 97.44 83 CYS A N 1
ATOM 662 C CA . CYS A 1 83 ? 7.250 -10.564 -13.607 1.00 97.44 83 CYS A CA 1
ATOM 663 C C . CYS A 1 83 ? 5.942 -10.071 -14.235 1.00 97.44 83 CYS A C 1
ATOM 665 O O . CYS A 1 83 ? 5.648 -10.350 -15.397 1.00 97.44 83 CYS A O 1
ATOM 667 N N . THR A 1 84 ? 5.152 -9.323 -13.466 1.00 95.56 84 THR A N 1
ATOM 668 C CA . THR A 1 84 ? 3.838 -8.832 -13.898 1.00 95.56 84 THR A CA 1
ATOM 669 C C . THR A 1 84 ? 3.944 -7.510 -14.648 1.00 95.56 84 THR A C 1
ATOM 671 O O . THR A 1 84 ? 3.242 -7.306 -15.635 1.00 95.56 84 THR A O 1
ATOM 674 N N . VAL A 1 85 ? 4.834 -6.613 -14.214 1.00 95.69 85 VAL A N 1
ATOM 675 C CA . VAL A 1 85 ? 5.079 -5.327 -14.878 1.00 95.69 85 VAL A CA 1
ATOM 676 C C . VAL A 1 85 ? 6.447 -4.754 -14.508 1.00 95.69 85 VAL A C 1
ATOM 678 O O . VAL A 1 85 ? 6.906 -4.884 -13.368 1.00 95.69 85 VAL A O 1
ATOM 681 N N . VAL A 1 86 ? 7.077 -4.077 -15.471 1.00 95.81 86 VAL A N 1
ATOM 682 C CA . VAL A 1 86 ? 8.290 -3.278 -15.272 1.00 95.81 86 VAL A CA 1
ATOM 683 C C . VAL A 1 86 ? 7.935 -1.795 -15.371 1.00 95.81 86 VAL A C 1
ATOM 685 O O . VAL A 1 86 ? 7.502 -1.316 -16.417 1.00 95.81 86 VAL A O 1
ATOM 688 N N . LEU A 1 87 ? 8.123 -1.048 -14.287 1.00 93.94 87 LEU A N 1
ATOM 689 C CA . LEU A 1 87 ? 8.035 0.413 -14.2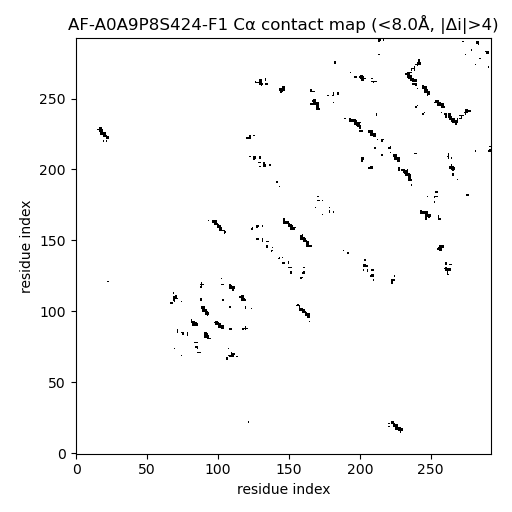77 1.00 93.94 87 LEU A CA 1
ATOM 690 C C . LEU A 1 87 ? 9.419 1.034 -14.484 1.00 93.94 87 LEU A C 1
ATOM 692 O O . LEU A 1 87 ? 10.418 0.327 -14.579 1.00 93.94 87 LEU A O 1
ATOM 696 N N . ALA A 1 88 ? 9.476 2.362 -14.551 1.00 90.88 88 ALA A N 1
ATOM 697 C CA . ALA A 1 88 ? 10.705 3.117 -14.789 1.00 90.88 88 ALA A CA 1
ATOM 698 C C . ALA A 1 88 ? 11.817 2.856 -13.752 1.00 90.88 88 ALA A C 1
ATOM 700 O O . ALA A 1 88 ? 12.994 2.988 -14.067 1.00 90.88 88 ALA A O 1
ATOM 701 N N . ASP A 1 89 ? 11.448 2.486 -12.525 1.00 92.00 89 ASP A N 1
ATOM 702 C CA . ASP A 1 89 ? 12.352 2.384 -11.377 1.00 92.00 89 ASP A CA 1
ATOM 703 C C . ASP A 1 89 ? 12.232 1.074 -10.576 1.00 92.00 89 ASP A C 1
ATOM 705 O O . ASP A 1 89 ? 13.050 0.809 -9.688 1.00 92.00 89 ASP A O 1
ATOM 709 N N . LYS A 1 90 ? 11.241 0.230 -10.881 1.00 95.62 90 LYS A N 1
ATOM 710 C CA . LYS A 1 90 ? 10.970 -1.020 -10.159 1.00 95.62 90 LYS A CA 1
ATOM 711 C C . LYS A 1 90 ? 10.231 -2.048 -11.008 1.00 95.62 90 LYS A C 1
ATOM 713 O O . LYS A 1 90 ? 9.581 -1.710 -11.993 1.00 95.62 90 LYS A O 1
ATOM 718 N N . LYS A 1 91 ? 10.276 -3.301 -10.571 1.00 97.25 91 LYS A N 1
ATOM 719 C CA . LYS A 1 91 ? 9.499 -4.421 -11.111 1.00 97.25 91 LYS A CA 1
ATOM 720 C C . LYS A 1 91 ? 8.541 -4.965 -10.065 1.00 97.25 91 LYS A C 1
ATOM 722 O O . LYS A 1 91 ? 8.819 -4.894 -8.867 1.00 97.25 91 LYS A O 1
ATOM 727 N N . TYR A 1 92 ? 7.462 -5.563 -10.547 1.00 97.50 92 TYR A N 1
ATOM 728 C CA . TYR A 1 92 ? 6.521 -6.329 -9.743 1.00 97.50 92 TYR A CA 1
ATOM 729 C C . TYR A 1 92 ? 6.490 -7.778 -10.205 1.00 97.50 92 TYR A C 1
ATOM 731 O O . TYR A 1 92 ? 6.647 -8.064 -11.394 1.00 97.50 92 TYR A O 1
ATOM 739 N N . PHE A 1 93 ? 6.272 -8.679 -9.256 1.00 97.75 93 PHE A N 1
ATOM 740 C CA . PHE A 1 93 ? 6.213 -10.110 -9.489 1.00 97.75 93 PHE A CA 1
ATOM 741 C C . PHE A 1 93 ? 5.044 -10.737 -8.745 1.00 97.75 93 PHE A C 1
ATOM 743 O O . PHE A 1 93 ? 4.667 -10.297 -7.656 1.00 97.75 93 PHE A O 1
ATOM 750 N N . HIS A 1 94 ? 4.533 -11.810 -9.332 1.00 96.44 94 HIS A N 1
ATOM 751 C CA . HIS A 1 94 ? 3.646 -12.767 -8.701 1.00 96.44 94 HIS A CA 1
ATOM 752 C C . HIS A 1 94 ? 4.195 -14.167 -8.993 1.00 96.44 94 HIS A C 1
ATOM 754 O O . HIS A 1 94 ? 4.237 -14.595 -10.147 1.00 96.44 94 HIS A O 1
ATOM 760 N N . VAL A 1 95 ? 4.683 -14.849 -7.955 1.00 95.19 95 VAL A N 1
ATOM 761 C CA . VAL A 1 95 ? 5.319 -16.170 -8.066 1.00 95.19 95 VAL A CA 1
ATOM 762 C C . VAL A 1 95 ? 4.753 -17.084 -6.988 1.00 95.19 95 VAL A C 1
ATOM 764 O O . VAL A 1 95 ? 4.996 -16.876 -5.798 1.00 95.19 95 VAL A O 1
ATOM 767 N N . GLY A 1 96 ? 3.993 -18.103 -7.394 1.00 94.69 96 GLY A N 1
ATOM 768 C CA . GLY A 1 96 ? 3.235 -18.927 -6.450 1.00 94.69 96 GLY A CA 1
ATOM 769 C C . GLY A 1 96 ? 2.325 -18.048 -5.589 1.00 94.69 96 GLY A C 1
ATOM 770 O O . GLY A 1 96 ? 1.661 -17.167 -6.111 1.00 94.69 96 GLY A O 1
ATOM 771 N N . ASN A 1 97 ? 2.363 -18.219 -4.267 1.00 95.44 97 ASN A N 1
ATOM 772 C CA . ASN A 1 97 ? 1.552 -17.427 -3.332 1.00 95.44 97 ASN A CA 1
ATOM 773 C C . ASN A 1 97 ? 2.243 -16.134 -2.865 1.00 95.44 97 ASN A C 1
ATOM 775 O O . ASN A 1 97 ? 1.927 -15.620 -1.791 1.00 95.44 97 ASN A O 1
ATOM 779 N N . TRP A 1 98 ? 3.222 -15.624 -3.614 1.00 96.94 98 TRP A N 1
ATOM 780 C CA . TRP A 1 98 ? 4.016 -14.466 -3.213 1.00 96.94 98 TRP A CA 1
ATOM 781 C C . TRP A 1 98 ? 3.897 -13.316 -4.200 1.00 96.94 98 TRP A C 1
ATOM 783 O O . TRP A 1 98 ? 4.085 -13.472 -5.406 1.00 96.94 98 TRP A O 1
ATOM 793 N N . PHE A 1 99 ? 3.661 -12.135 -3.645 1.00 97.56 99 PHE A N 1
ATOM 794 C CA . PHE A 1 99 ? 3.837 -10.857 -4.306 1.00 97.56 99 PHE A CA 1
ATOM 795 C C . PHE A 1 99 ? 5.226 -10.308 -3.980 1.00 97.56 99 PHE A C 1
ATOM 797 O O . PHE A 1 99 ? 5.655 -10.341 -2.825 1.00 97.56 99 PHE A O 1
ATOM 804 N N . MET A 1 100 ? 5.914 -9.749 -4.974 1.00 97.31 100 MET A N 1
ATOM 805 C CA . MET A 1 100 ? 7.157 -9.013 -4.744 1.00 97.31 100 MET A CA 1
ATOM 806 C C . MET A 1 100 ? 7.190 -7.713 -5.537 1.00 97.31 100 MET A C 1
ATOM 808 O O . MET A 1 100 ? 6.739 -7.651 -6.680 1.00 97.31 100 MET A O 1
ATOM 812 N N . LYS A 1 101 ? 7.804 -6.690 -4.946 1.00 97.00 101 LYS A N 1
ATOM 813 C CA . LYS A 1 101 ? 8.285 -5.497 -5.646 1.00 97.00 101 LYS A CA 1
ATOM 814 C C . LYS A 1 101 ? 9.788 -5.373 -5.418 1.00 97.00 101 LYS A C 1
ATOM 816 O O . LYS A 1 101 ? 10.261 -5.599 -4.306 1.00 97.00 101 LYS A O 1
ATOM 821 N N . ARG A 1 102 ? 10.540 -5.023 -6.461 1.00 97.06 102 ARG A N 1
ATOM 822 C CA . ARG A 1 102 ? 11.986 -4.775 -6.356 1.00 97.06 102 ARG A CA 1
ATOM 823 C C . ARG A 1 102 ? 12.412 -3.568 -7.162 1.00 97.06 102 ARG A C 1
ATOM 825 O O . ARG A 1 102 ? 11.838 -3.320 -8.220 1.00 97.06 102 ARG A O 1
ATOM 832 N N . THR A 1 103 ? 13.428 -2.843 -6.715 1.00 97.31 103 THR A N 1
ATOM 833 C CA . THR A 1 103 ? 14.025 -1.783 -7.539 1.00 97.31 103 THR A CA 1
ATOM 834 C C . THR A 1 103 ? 14.717 -2.388 -8.761 1.00 97.31 103 THR A C 1
ATOM 836 O O . THR A 1 103 ? 15.126 -3.553 -8.745 1.00 97.31 103 THR A O 1
ATOM 839 N N . LEU A 1 104 ? 14.863 -1.611 -9.834 1.00 95.38 104 LEU A N 1
ATOM 840 C CA . LEU A 1 104 ? 15.691 -2.041 -10.963 1.00 95.38 104 LEU A CA 1
ATOM 841 C C . LEU A 1 104 ? 17.155 -2.176 -10.539 1.00 95.38 104 LEU A C 1
ATOM 843 O O . LEU A 1 104 ? 17.682 -1.337 -9.801 1.00 95.38 104 LEU A O 1
ATOM 847 N N . ARG A 1 105 ? 17.803 -3.231 -11.030 1.00 94.44 105 ARG A N 1
ATOM 848 C CA . ARG A 1 105 ? 19.251 -3.428 -10.926 1.00 94.44 105 ARG A CA 1
ATOM 849 C C . ARG A 1 105 ? 19.957 -2.442 -11.848 1.00 94.44 105 ARG A C 1
ATOM 851 O O . ARG A 1 105 ? 19.362 -1.948 -12.799 1.00 94.44 105 ARG A O 1
ATOM 858 N N . GLU A 1 106 ? 21.230 -2.175 -11.588 1.00 91.62 106 GLU A N 1
ATOM 859 C CA . GLU A 1 106 ? 22.007 -1.162 -12.319 1.00 91.62 106 GLU A CA 1
ATOM 860 C C . GLU A 1 106 ? 22.010 -1.391 -13.841 1.00 91.62 106 GLU A C 1
ATOM 862 O O . GLU A 1 106 ? 21.825 -0.457 -14.615 1.00 91.62 106 GLU A O 1
ATOM 867 N N . HIS A 1 107 ? 22.108 -2.650 -14.275 1.00 90.31 107 HIS A N 1
ATOM 868 C CA . HIS A 1 107 ? 22.051 -3.030 -15.691 1.00 90.31 107 HIS A CA 1
ATOM 869 C C . HIS A 1 107 ? 20.635 -3.006 -16.299 1.00 90.31 107 HIS A C 1
ATOM 871 O O . HIS A 1 107 ? 20.477 -3.223 -17.497 1.00 90.31 107 HIS A O 1
ATOM 877 N N . GLU A 1 108 ? 19.604 -2.771 -15.486 1.00 92.88 108 GLU A N 1
ATOM 878 C CA . GLU A 1 108 ? 18.205 -2.631 -15.902 1.00 92.88 108 GLU A CA 1
ATOM 879 C C . GLU A 1 108 ? 17.740 -1.168 -15.866 1.00 92.88 108 GLU A C 1
ATOM 881 O O . GLU A 1 108 ? 16.578 -0.894 -16.168 1.00 92.88 108 GLU A O 1
ATOM 886 N N . TRP A 1 109 ? 18.596 -0.227 -15.450 1.00 91.81 109 TRP A N 1
ATOM 887 C CA . TRP A 1 109 ? 18.229 1.185 -15.382 1.00 91.81 109 TRP A CA 1
ATOM 888 C C . TRP A 1 109 ? 17.898 1.719 -16.772 1.00 91.81 109 TRP A C 1
ATOM 890 O O . TRP A 1 109 ? 18.623 1.511 -17.744 1.00 91.81 109 TRP A O 1
ATOM 900 N N . GLN A 1 110 ? 16.763 2.404 -16.848 1.00 89.12 110 GLN A N 1
ATOM 901 C CA . GLN A 1 110 ? 16.180 2.826 -18.112 1.00 89.12 110 GLN A CA 1
ATOM 902 C C . GLN A 1 110 ? 16.692 4.200 -18.515 1.00 89.12 110 GLN A C 1
ATOM 904 O O . GLN A 1 110 ? 17.052 5.004 -17.657 1.00 89.12 110 GLN A O 1
ATOM 909 N N . SER A 1 111 ? 16.674 4.502 -19.812 1.00 82.50 111 SER A N 1
ATOM 910 C CA . SER A 1 111 ? 16.931 5.857 -20.298 1.00 82.50 111 SER A CA 1
ATOM 911 C C . SER A 1 111 ? 15.695 6.484 -20.940 1.00 82.50 111 SER A C 1
ATOM 913 O O . SER A 1 111 ? 14.916 5.827 -21.632 1.00 82.50 111 SER A O 1
ATOM 915 N N . VAL A 1 112 ? 15.518 7.785 -20.719 1.00 75.44 112 VAL A N 1
ATOM 916 C CA . VAL A 1 112 ? 14.574 8.618 -21.468 1.00 75.44 112 VAL A 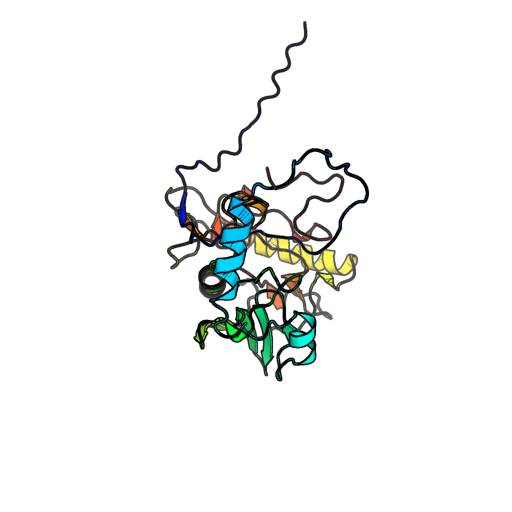CA 1
ATOM 917 C C . VAL A 1 112 ? 15.359 9.370 -22.532 1.00 75.44 112 VAL A C 1
ATOM 919 O O . VAL A 1 112 ? 16.420 9.935 -22.251 1.00 75.44 112 VAL A O 1
ATOM 922 N N . PHE A 1 113 ? 14.856 9.348 -23.767 1.00 75.12 113 PHE A N 1
ATOM 923 C CA . PHE A 1 113 ? 15.474 10.008 -24.925 1.00 75.12 113 PHE A CA 1
ATOM 924 C C . PHE A 1 113 ? 16.947 9.620 -25.157 1.00 75.12 113 PHE A C 1
ATOM 926 O O . PHE A 1 113 ? 17.727 10.430 -25.653 1.00 75.12 113 PHE A O 1
ATOM 933 N N . GLY A 1 114 ? 17.356 8.415 -24.738 1.00 70.12 114 GLY A N 1
ATOM 934 C CA . GLY A 1 114 ? 18.732 7.926 -24.883 1.00 70.12 114 GLY A CA 1
ATOM 935 C C . GLY A 1 114 ? 19.794 8.744 -24.136 1.00 70.12 114 GLY A C 1
ATOM 936 O O . GLY A 1 114 ? 20.977 8.591 -24.416 1.00 70.12 114 GLY A O 1
ATOM 937 N N . THR A 1 115 ? 19.393 9.638 -23.225 1.00 74.06 115 THR A N 1
ATOM 938 C CA . THR A 1 115 ? 20.300 10.617 -22.596 1.00 74.06 115 THR A CA 1
ATOM 939 C C . THR A 1 115 ? 20.082 10.769 -21.096 1.00 74.06 115 THR A C 1
ATOM 941 O O . THR A 1 115 ? 21.041 11.004 -20.362 1.00 74.06 115 THR A O 1
ATOM 944 N N . ILE A 1 116 ? 18.849 10.607 -20.612 1.00 80.56 116 ILE A N 1
ATOM 945 C CA . ILE A 1 116 ? 18.517 10.760 -19.193 1.00 80.56 116 ILE A CA 1
ATOM 946 C C . ILE A 1 116 ? 18.385 9.380 -18.562 1.00 80.56 116 ILE A C 1
ATOM 948 O O . ILE A 1 116 ? 17.433 8.664 -18.854 1.00 80.56 116 ILE A O 1
ATOM 952 N N . LEU A 1 117 ? 19.315 9.018 -17.680 1.00 86.75 117 LEU A N 1
ATOM 953 C CA . LEU A 1 117 ? 19.271 7.764 -16.929 1.00 86.75 117 LEU A CA 1
ATOM 954 C C . LEU A 1 117 ? 18.286 7.863 -15.756 1.00 86.75 117 LEU A C 1
ATOM 956 O O . LEU A 1 117 ? 18.423 8.732 -14.891 1.00 86.75 117 LEU A O 1
ATOM 960 N N . ILE A 1 118 ? 17.322 6.949 -15.700 1.00 85.88 118 ILE A N 1
ATOM 961 C CA . ILE A 1 118 ? 16.383 6.809 -14.590 1.00 85.88 118 ILE A CA 1
ATOM 962 C C . ILE A 1 118 ? 17.006 5.895 -13.541 1.00 85.88 118 ILE A C 1
ATOM 964 O O . ILE A 1 118 ? 17.078 4.677 -13.702 1.00 85.88 118 ILE A O 1
ATOM 968 N N . VAL A 1 119 ? 17.422 6.501 -12.434 1.00 88.25 119 VAL A N 1
ATOM 969 C CA . VAL A 1 119 ? 17.905 5.774 -11.258 1.00 88.25 119 VAL A CA 1
ATOM 970 C C . VAL A 1 119 ? 16.741 5.569 -10.286 1.00 88.25 119 VAL A C 1
ATOM 972 O O . VAL A 1 119 ? 16.039 6.550 -9.998 1.00 88.25 119 VAL A O 1
ATOM 975 N N . PRO A 1 120 ? 16.535 4.354 -9.742 1.00 90.50 120 PRO A N 1
ATOM 976 C CA . PRO A 1 120 ? 15.538 4.127 -8.711 1.00 90.50 120 PRO A CA 1
ATOM 977 C C . PRO A 1 120 ? 15.733 5.048 -7.496 1.00 90.50 120 PRO A C 1
ATOM 979 O O . PRO A 1 120 ? 16.856 5.190 -7.001 1.00 90.50 120 PRO A O 1
ATOM 982 N N . PRO A 1 121 ? 14.657 5.669 -6.977 1.00 88.69 121 PRO A N 1
ATOM 983 C CA . PRO A 1 121 ? 14.702 6.449 -5.752 1.00 88.69 121 PRO A CA 1
ATOM 984 C C . PRO A 1 121 ? 15.383 5.715 -4.596 1.00 88.69 121 PRO A C 1
ATOM 986 O O . PRO A 1 121 ? 14.953 4.643 -4.169 1.00 88.69 121 PRO A O 1
ATOM 989 N N . ARG A 1 122 ? 16.394 6.353 -3.998 1.00 86.25 122 ARG A N 1
ATOM 990 C CA . ARG A 1 122 ? 17.091 5.815 -2.815 1.00 86.25 122 ARG A CA 1
ATOM 991 C C . ARG A 1 122 ? 16.237 5.765 -1.547 1.00 86.25 122 ARG A C 1
ATOM 993 O O . ARG A 1 122 ? 16.676 5.250 -0.525 1.00 86.25 122 ARG A O 1
ATOM 1000 N N . THR A 1 123 ? 15.012 6.277 -1.604 1.00 91.06 123 THR A N 1
ATOM 1001 C CA . THR A 1 123 ? 14.024 6.125 -0.535 1.00 91.06 123 THR A CA 1
ATOM 1002 C C . THR A 1 123 ? 13.327 4.773 -0.555 1.00 91.06 123 THR A C 1
ATOM 1004 O O . THR A 1 123 ? 12.771 4.405 0.474 1.00 91.06 123 THR A O 1
ATOM 1007 N N . TYR A 1 124 ? 13.357 4.014 -1.661 1.00 93.06 124 TYR A N 1
ATOM 1008 C CA . TYR A 1 124 ? 12.671 2.719 -1.734 1.00 93.06 124 TYR A CA 1
ATOM 1009 C C . TYR A 1 124 ? 13.063 1.737 -0.626 1.00 93.06 124 TYR A C 1
ATOM 1011 O O . TYR A 1 124 ? 12.149 1.192 -0.009 1.00 93.06 124 TYR A O 1
ATOM 1019 N N . PRO A 1 125 ? 14.357 1.567 -0.288 1.00 94.88 125 PRO A N 1
ATOM 1020 C CA . PRO A 1 125 ? 14.748 0.743 0.847 1.00 94.88 125 PRO A CA 1
ATOM 1021 C C . PRO A 1 125 ? 14.024 1.105 2.146 1.00 94.88 125 PRO A C 1
ATOM 1023 O O . PRO A 1 125 ? 13.458 0.233 2.797 1.00 94.88 125 PRO A O 1
ATOM 1026 N N . GLN A 1 126 ? 13.976 2.390 2.513 1.00 95.62 126 GLN A N 1
ATOM 1027 C CA . GLN A 1 126 ? 13.302 2.804 3.747 1.00 95.62 126 GLN A CA 1
ATOM 1028 C C . GLN A 1 126 ? 11.778 2.705 3.636 1.00 95.62 126 GLN A C 1
ATOM 1030 O O . GLN A 1 126 ? 11.138 2.212 4.556 1.00 95.62 126 GLN A O 1
ATOM 1035 N N . ARG A 1 127 ? 11.195 3.109 2.501 1.00 94.88 127 ARG A N 1
ATOM 1036 C CA . ARG A 1 127 ? 9.753 2.989 2.219 1.00 94.88 127 ARG A CA 1
ATOM 1037 C C . ARG A 1 127 ? 9.261 1.562 2.421 1.00 94.88 127 ARG A C 1
ATOM 1039 O O . ARG A 1 127 ? 8.214 1.334 3.011 1.00 94.88 127 ARG A O 1
ATOM 1046 N N . TRP A 1 128 ? 10.026 0.589 1.943 1.00 97.19 128 TRP A N 1
ATOM 1047 C CA . TRP A 1 128 ? 9.637 -0.813 2.004 1.00 97.19 128 TRP A CA 1
ATOM 1048 C C . TRP A 1 128 ? 9.988 -1.483 3.333 1.00 97.19 128 TRP A C 1
ATOM 1050 O O . TRP A 1 128 ? 9.273 -2.394 3.745 1.00 97.19 128 TRP A O 1
ATOM 1060 N N . LYS A 1 129 ? 11.020 -1.008 4.046 1.00 97.19 129 LYS A N 1
ATOM 1061 C CA . LYS A 1 129 ? 11.221 -1.347 5.467 1.00 97.19 129 LYS A CA 1
ATOM 1062 C C . LYS A 1 129 ? 10.047 -0.867 6.314 1.00 97.19 129 LYS A C 1
ATOM 1064 O O . LYS A 1 129 ? 9.510 -1.658 7.081 1.00 97.19 129 LY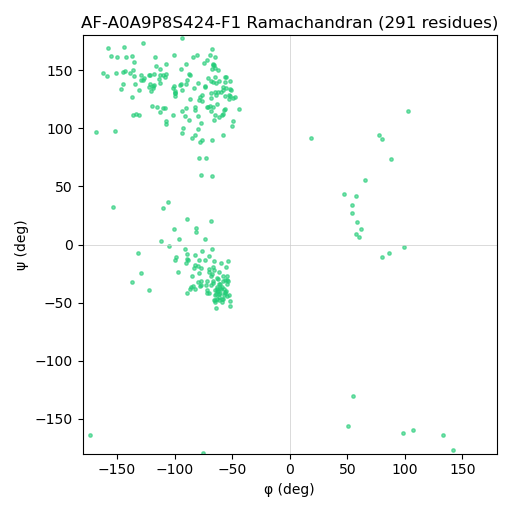S A O 1
ATOM 1069 N N . ASN A 1 130 ? 9.595 0.368 6.095 1.00 96.56 130 ASN A N 1
ATOM 1070 C CA . ASN A 1 130 ? 8.412 0.921 6.748 1.00 96.56 130 ASN A CA 1
ATOM 1071 C C . ASN A 1 130 ? 7.171 0.075 6.452 1.00 96.56 130 ASN A C 1
ATOM 1073 O O . ASN A 1 130 ? 6.497 -0.330 7.389 1.00 96.56 130 ASN A O 1
ATOM 1077 N N . ASP A 1 131 ? 6.918 -0.253 5.181 1.00 97.38 131 ASP A N 1
ATOM 1078 C CA . ASP A 1 131 ? 5.809 -1.128 4.764 1.00 97.38 131 ASP A CA 1
ATOM 1079 C C . ASP A 1 131 ? 5.826 -2.447 5.563 1.00 97.38 131 ASP A C 1
ATOM 1081 O O . ASP A 1 131 ? 4.870 -2.779 6.259 1.00 97.38 131 ASP A O 1
ATOM 1085 N N . ALA A 1 132 ? 6.966 -3.148 5.590 1.00 97.75 132 ALA A N 1
ATOM 1086 C CA . ALA A 1 132 ? 7.105 -4.404 6.328 1.00 97.75 132 ALA A CA 1
ATOM 1087 C C . ALA A 1 132 ? 6.945 -4.245 7.854 1.00 97.75 132 ALA A C 1
ATOM 1089 O O . ALA A 1 132 ? 6.286 -5.063 8.498 1.00 97.75 132 ALA A O 1
ATOM 1090 N N . ALA A 1 133 ? 7.530 -3.203 8.448 1.00 97.81 133 ALA A N 1
ATOM 1091 C CA . ALA A 1 133 ? 7.421 -2.929 9.880 1.00 97.81 133 ALA A CA 1
ATOM 1092 C C . ALA A 1 133 ? 5.976 -2.601 10.294 1.00 97.81 133 ALA A C 1
ATOM 1094 O O . ALA A 1 133 ? 5.505 -3.086 11.324 1.00 97.81 133 ALA A O 1
ATOM 1095 N N . ILE A 1 134 ? 5.245 -1.852 9.464 1.00 98.25 134 ILE A N 1
ATOM 1096 C CA . ILE A 1 134 ? 3.834 -1.522 9.685 1.00 98.25 134 ILE A CA 1
ATOM 1097 C C . ILE A 1 134 ? 2.968 -2.779 9.621 1.00 98.25 134 ILE A C 1
ATOM 1099 O O . ILE A 1 134 ? 2.136 -2.970 10.505 1.00 98.25 134 ILE A O 1
ATOM 1103 N N . LEU A 1 135 ? 3.195 -3.669 8.646 1.00 98.31 135 LEU A N 1
ATOM 1104 C CA . LEU A 1 135 ? 2.471 -4.942 8.571 1.00 98.31 135 LEU A CA 1
ATOM 1105 C C . LEU A 1 135 ? 2.644 -5.771 9.852 1.00 98.31 135 LEU A C 1
ATOM 1107 O O . LEU A 1 135 ? 1.663 -6.289 10.383 1.00 98.31 135 LEU A O 1
ATOM 1111 N N . ARG A 1 136 ? 3.868 -5.855 10.393 1.00 97.81 136 ARG A N 1
ATOM 1112 C CA . ARG A 1 136 ? 4.138 -6.551 11.667 1.00 97.81 136 ARG A CA 1
ATOM 1113 C C . ARG A 1 136 ? 3.418 -5.908 12.838 1.00 97.81 136 ARG A C 1
ATOM 1115 O O . ARG A 1 136 ? 2.824 -6.611 13.651 1.00 97.81 136 ARG A O 1
ATOM 1122 N N . PHE A 1 137 ? 3.504 -4.585 12.929 1.00 98.00 137 PHE A N 1
ATOM 1123 C CA . PHE A 1 137 ? 2.907 -3.820 14.012 1.00 98.00 137 PHE A CA 1
ATOM 1124 C C . PHE A 1 137 ? 1.380 -3.947 14.003 1.00 98.00 137 PHE A C 1
ATOM 1126 O O . PHE A 1 137 ? 0.796 -4.402 14.981 1.00 98.00 137 PHE A O 1
ATOM 1133 N N . LEU A 1 138 ? 0.727 -3.635 12.884 1.00 98.44 138 LEU A N 1
ATOM 1134 C CA . LEU A 1 138 ? -0.732 -3.649 12.795 1.00 98.44 138 LEU A CA 1
ATOM 1135 C C . LEU A 1 138 ? -1.323 -5.052 12.936 1.00 98.44 138 LEU A C 1
ATOM 1137 O O . LEU A 1 138 ? -2.381 -5.191 13.540 1.00 98.44 138 LEU A O 1
ATOM 1141 N N . ARG A 1 139 ? -0.633 -6.099 12.466 1.00 97.25 139 ARG A N 1
ATOM 1142 C CA . ARG A 1 139 ? -1.069 -7.490 12.678 1.00 97.25 139 ARG A CA 1
ATOM 1143 C C . ARG A 1 139 ? -1.1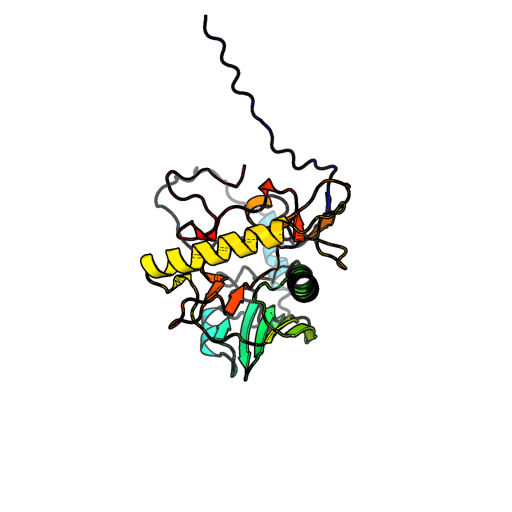09 -7.874 14.159 1.00 97.25 139 ARG A C 1
ATOM 1145 O O . ARG A 1 139 ? -1.886 -8.740 14.542 1.00 97.25 139 ARG A O 1
ATOM 1152 N N . LYS A 1 140 ? -0.249 -7.268 14.980 1.00 97.50 140 LYS A N 1
ATOM 1153 C CA . LYS A 1 140 ? -0.216 -7.500 16.427 1.00 97.50 140 LYS A CA 1
ATOM 1154 C C . LYS A 1 140 ? -1.263 -6.664 17.166 1.00 97.50 140 LYS A C 1
ATOM 1156 O O . LYS A 1 140 ? -1.830 -7.139 18.143 1.00 97.50 140 LYS A O 1
ATOM 1161 N N . GLU A 1 141 ? -1.476 -5.427 16.728 1.00 98.12 141 GLU A N 1
ATOM 1162 C CA . GLU A 1 141 ? -2.262 -4.436 17.475 1.00 98.12 141 GLU A CA 1
ATOM 1163 C C . GLU A 1 141 ? -3.715 -4.295 16.978 1.00 98.12 141 GLU A C 1
ATOM 1165 O O . GLU A 1 141 ? -4.521 -3.637 17.633 1.00 98.12 141 GLU A O 1
ATOM 1170 N N . THR A 1 142 ? -4.073 -4.883 15.830 1.00 98.25 142 THR A N 1
ATOM 1171 C CA . THR A 1 142 ? -5.396 -4.719 15.198 1.00 98.25 142 THR A CA 1
ATOM 1172 C C . THR A 1 142 ? -5.890 -5.995 14.509 1.00 98.25 142 THR A C 1
ATOM 1174 O O . THR A 1 142 ? -5.136 -6.944 14.303 1.00 98.25 142 THR A O 1
ATOM 1177 N N . ASP A 1 143 ? -7.160 -5.988 14.101 1.00 97.06 143 ASP A N 1
ATOM 1178 C CA . ASP A 1 143 ? -7.806 -6.989 13.246 1.00 97.06 143 ASP A CA 1
ATOM 1179 C C . ASP A 1 143 ? -7.925 -6.539 11.776 1.00 97.06 143 ASP A C 1
ATOM 1181 O O . ASP A 1 143 ? -8.655 -7.150 10.990 1.00 97.06 143 ASP A O 1
ATOM 1185 N N . ILE A 1 144 ? -7.210 -5.475 11.389 1.00 98.31 144 ILE A N 1
ATOM 1186 C CA . ILE A 1 144 ? -7.227 -4.961 10.019 1.00 98.31 144 ILE A CA 1
ATOM 1187 C C . ILE A 1 144 ? -6.738 -6.069 9.069 1.00 98.31 144 ILE A C 1
ATOM 1189 O O . ILE A 1 144 ? -5.687 -6.667 9.317 1.00 98.31 144 ILE A O 1
ATOM 1193 N N . PRO A 1 145 ? -7.453 -6.350 7.963 1.00 98.38 145 PRO A N 1
ATOM 1194 C CA . PRO A 1 145 ? -6.994 -7.309 6.968 1.00 98.38 145 PRO A CA 1
ATOM 1195 C C . PRO A 1 145 ? -5.687 -6.841 6.317 1.00 98.38 145 PRO A C 1
ATOM 1197 O O . PRO A 1 145 ? -5.629 -5.778 5.694 1.00 98.38 145 PRO A O 1
ATOM 1200 N N . LEU A 1 146 ? -4.633 -7.648 6.438 1.00 98.38 146 LEU A N 1
ATOM 1201 C CA . LEU A 1 146 ? -3.282 -7.361 5.949 1.00 98.38 146 LEU A CA 1
ATOM 1202 C C . LEU A 1 146 ? -2.699 -8.595 5.244 1.00 98.38 146 LEU A C 1
ATOM 1204 O O . LEU A 1 146 ? -3.084 -9.721 5.571 1.00 98.38 146 LEU A O 1
ATOM 1208 N N . PRO A 1 147 ? -1.713 -8.431 4.342 1.00 97.31 147 PRO A N 1
ATOM 1209 C CA . PRO A 1 147 ? -0.915 -9.554 3.854 1.00 97.31 147 PRO A CA 1
ATOM 1210 C C . PRO A 1 147 ? -0.312 -10.364 5.028 1.00 97.31 147 PRO A C 1
ATOM 1212 O O . PRO A 1 147 ? 0.302 -9.753 5.903 1.00 97.31 147 PRO A O 1
ATOM 1215 N N . PRO A 1 148 ? -0.454 -11.705 5.098 1.00 93.19 148 PRO A N 1
ATOM 1216 C CA . PRO A 1 148 ? -0.090 -12.479 6.299 1.00 93.19 148 PRO A CA 1
ATOM 1217 C C . PRO A 1 148 ? 1.405 -12.610 6.620 1.00 93.19 148 PRO A C 1
ATOM 1219 O O . PRO A 1 148 ? 1.753 -12.896 7.763 1.00 93.19 148 PRO A O 1
ATOM 1222 N N . ALA A 1 149 ? 2.290 -12.426 5.644 1.00 93.06 149 ALA A N 1
ATOM 1223 C CA . ALA A 1 149 ? 3.734 -12.513 5.845 1.00 93.06 149 ALA A CA 1
ATOM 1224 C C . ALA A 1 149 ? 4.452 -11.479 4.988 1.00 93.06 149 ALA A C 1
ATOM 1226 O O . ALA A 1 149 ? 3.976 -11.164 3.895 1.00 93.06 149 ALA A O 1
ATOM 1227 N N . GLU A 1 150 ? 5.600 -11.001 5.468 1.00 96.12 150 GLU A N 1
ATOM 1228 C CA . GLU A 1 150 ? 6.396 -9.978 4.800 1.00 96.12 150 GLU A CA 1
ATOM 1229 C C . GLU A 1 150 ? 7.896 -10.090 5.095 1.00 96.12 150 GLU A C 1
ATOM 1231 O O . GLU A 1 150 ? 8.323 -10.444 6.199 1.00 96.12 150 GLU A O 1
ATOM 1236 N N . CYS A 1 151 ? 8.719 -9.724 4.116 1.00 96.06 151 CYS A N 1
ATOM 1237 C CA . CYS A 1 151 ? 10.146 -9.524 4.322 1.00 96.06 151 CYS A CA 1
ATOM 1238 C C . CYS A 1 151 ? 10.707 -8.464 3.372 1.00 96.06 151 CYS A C 1
ATOM 1240 O O . CYS A 1 151 ? 10.117 -8.122 2.345 1.00 96.06 151 CYS A O 1
ATOM 1242 N N . THR A 1 152 ? 11.874 -7.943 3.740 1.00 97.56 152 THR A N 1
ATOM 1243 C CA . THR A 1 152 ? 12.703 -7.123 2.864 1.00 97.56 152 THR A CA 1
ATOM 1244 C C . THR A 1 152 ? 14.118 -7.669 2.861 1.00 97.56 152 THR A C 1
ATOM 1246 O O . THR A 1 152 ? 14.587 -8.206 3.867 1.00 97.56 152 THR A O 1
ATOM 1249 N N . PHE A 1 153 ? 14.785 -7.567 1.720 1.00 97.62 153 PHE A N 1
ATOM 1250 C CA . PHE A 1 153 ? 16.164 -8.007 1.549 1.00 97.62 153 PHE A CA 1
ATOM 1251 C C . PHE A 1 153 ? 16.801 -7.284 0.363 1.00 97.62 153 PHE A C 1
ATOM 1253 O O . PHE A 1 153 ? 16.123 -6.601 -0.407 1.00 97.62 153 PHE A O 1
ATOM 1260 N N . GLU A 1 154 ? 18.114 -7.428 0.231 1.00 96.50 154 GLU A N 1
ATOM 1261 C CA . GLU A 1 154 ? 18.876 -6.911 -0.899 1.00 96.50 154 GLU A CA 1
ATOM 1262 C C . GLU A 1 154 ? 19.522 -8.068 -1.652 1.00 96.50 154 GLU A C 1
ATOM 1264 O O . GLU A 1 154 ? 20.069 -8.987 -1.044 1.00 96.50 154 GLU A O 1
ATOM 1269 N N . ASP A 1 155 ? 19.456 -8.003 -2.977 1.00 96.12 155 ASP A N 1
ATOM 1270 C CA . ASP A 1 155 ? 20.129 -8.922 -3.889 1.00 96.12 155 ASP A CA 1
ATOM 1271 C C . ASP A 1 155 ? 20.541 -8.157 -5.152 1.00 96.12 155 ASP A C 1
ATOM 1273 O O . ASP A 1 155 ? 19.758 -7.377 -5.695 1.00 96.12 155 ASP A O 1
ATOM 1277 N N . ASP A 1 156 ? 21.782 -8.352 -5.603 1.00 94.50 156 ASP A N 1
ATOM 1278 C CA . ASP A 1 156 ? 22.367 -7.647 -6.756 1.00 94.50 156 ASP A CA 1
ATOM 1279 C C . ASP A 1 156 ? 22.126 -6.121 -6.728 1.00 94.50 156 ASP A C 1
ATOM 1281 O O . ASP A 1 156 ? 21.712 -5.496 -7.706 1.00 94.50 156 ASP A O 1
ATOM 1285 N N . ARG A 1 157 ? 22.311 -5.516 -5.542 1.00 92.31 157 ARG A N 1
ATOM 1286 C CA . ARG A 1 157 ? 22.078 -4.082 -5.262 1.00 92.31 157 ARG A CA 1
ATOM 1287 C C . ARG A 1 157 ? 20.655 -3.585 -5.556 1.00 92.31 157 ARG A C 1
ATOM 1289 O O . ARG A 1 157 ? 20.409 -2.381 -5.496 1.00 92.31 157 ARG A O 1
ATOM 1296 N N . ALA A 1 158 ? 19.715 -4.479 -5.844 1.00 96.19 158 ALA A N 1
ATOM 1297 C CA . ALA A 1 158 ? 18.300 -4.178 -5.848 1.00 96.19 158 ALA A CA 1
ATOM 1298 C C . ALA A 1 158 ? 17.725 -4.447 -4.458 1.00 96.19 158 ALA A C 1
ATOM 1300 O O . ALA A 1 158 ? 18.039 -5.449 -3.814 1.00 96.19 158 ALA A O 1
ATOM 1301 N N . PHE A 1 159 ? 16.866 -3.543 -4.002 1.00 97.88 159 PHE A N 1
ATOM 1302 C CA . PHE A 1 159 ? 16.099 -3.746 -2.782 1.00 97.88 159 PHE A CA 1
ATOM 1303 C C . PHE A 1 159 ? 14.819 -4.498 -3.128 1.00 97.88 159 PHE A C 1
ATOM 1305 O O . PHE A 1 159 ? 14.259 -4.279 -4.203 1.00 97.88 159 PHE A O 1
ATOM 1312 N N . TYR A 1 160 ? 14.354 -5.358 -2.229 1.00 98.06 160 TYR A N 1
ATOM 1313 C CA . TYR A 1 160 ? 13.161 -6.176 -2.400 1.00 98.06 160 TYR A CA 1
ATOM 1314 C C . TYR A 1 160 ? 12.211 -5.973 -1.230 1.00 98.06 160 TYR A C 1
ATOM 1316 O O . TYR A 1 160 ? 12.619 -5.862 -0.074 1.00 98.06 160 TYR A O 1
ATOM 1324 N N . PHE A 1 161 ? 10.926 -5.980 -1.551 1.00 98.38 161 PHE A N 1
ATOM 1325 C CA . PHE A 1 161 ? 9.847 -6.231 -0.616 1.00 98.38 161 PHE A CA 1
ATOM 1326 C C . PHE A 1 161 ? 9.048 -7.417 -1.120 1.00 98.38 161 PHE A C 1
ATOM 1328 O O . PHE A 1 161 ? 8.689 -7.476 -2.300 1.00 98.38 161 PHE A O 1
ATOM 1335 N N . GLN A 1 162 ? 8.723 -8.318 -0.209 1.00 97.62 162 GLN A N 1
ATOM 1336 C CA . GLN A 1 162 ? 7.902 -9.479 -0.474 1.00 97.62 162 GLN A CA 1
ATOM 1337 C C . GLN A 1 162 ? 6.780 -9.551 0.551 1.00 97.62 162 GLN A C 1
ATOM 1339 O O . GLN A 1 162 ? 7.003 -9.302 1.734 1.00 97.62 162 GLN A O 1
ATOM 1344 N N . SER A 1 163 ? 5.594 -9.949 0.099 1.00 98.12 163 SER A N 1
ATOM 1345 C CA . SER A 1 163 ? 4.498 -10.351 0.973 1.00 98.12 163 SER A CA 1
ATOM 1346 C C . SER A 1 163 ? 3.728 -11.522 0.381 1.00 98.12 163 SER A C 1
ATOM 1348 O O . SER A 1 163 ? 3.797 -11.769 -0.825 1.00 98.12 163 SER A O 1
ATOM 1350 N N . GLN A 1 164 ? 2.966 -12.247 1.200 1.00 97.38 164 GLN A N 1
ATOM 1351 C CA . GLN A 1 164 ? 2.005 -13.202 0.644 1.00 97.38 164 GLN A CA 1
ATOM 1352 C C . GLN A 1 164 ? 1.025 -12.471 -0.284 1.00 97.38 164 GLN A C 1
ATOM 1354 O O . GLN A 1 164 ? 0.567 -11.366 0.023 1.00 97.38 164 GLN A O 1
ATOM 1359 N N . TYR A 1 165 ? 0.769 -13.072 -1.443 1.00 96.81 165 TYR A N 1
ATOM 1360 C CA . TYR A 1 165 ? -0.201 -12.572 -2.406 1.00 96.81 165 TYR A CA 1
ATOM 1361 C C . TYR A 1 165 ? -1.608 -12.721 -1.828 1.00 96.81 165 TYR A C 1
ATOM 1363 O O . TYR A 1 165 ? -1.922 -13.716 -1.175 1.00 96.81 165 TYR A O 1
ATOM 1371 N N . ILE A 1 166 ? -2.448 -11.719 -2.069 1.00 97.12 166 ILE A N 1
ATOM 1372 C CA . ILE A 1 166 ? -3.836 -11.707 -1.624 1.00 97.12 166 ILE A CA 1
ATOM 1373 C C . ILE A 1 166 ? -4.709 -11.792 -2.861 1.00 97.12 166 ILE A C 1
ATOM 1375 O O . ILE A 1 166 ? -4.711 -10.873 -3.679 1.00 97.12 166 ILE A O 1
ATOM 1379 N N . ASP A 1 167 ? -5.430 -12.902 -2.973 1.00 95.75 167 ASP A N 1
ATOM 1380 C CA . ASP A 1 167 ? -6.416 -13.084 -4.026 1.00 95.75 167 ASP A CA 1
ATOM 1381 C C . ASP A 1 167 ? -7.645 -12.197 -3.787 1.00 95.75 167 ASP A C 1
ATOM 1383 O O . ASP A 1 167 ? -8.053 -11.958 -2.642 1.00 95.75 167 ASP A O 1
ATOM 1387 N N . GLY A 1 168 ? -8.195 -11.679 -4.881 1.00 96.25 168 GLY A N 1
ATOM 1388 C CA . GLY A 1 168 ? -9.295 -10.724 -4.882 1.00 96.25 168 GLY A CA 1
ATOM 1389 C C . GLY A 1 168 ? -9.144 -9.655 -5.962 1.00 96.25 168 GLY A C 1
ATOM 1390 O O . GLY A 1 168 ? -8.202 -9.643 -6.758 1.00 96.25 168 GLY A O 1
ATOM 1391 N N . ILE A 1 169 ? -10.087 -8.719 -5.978 1.00 96.75 169 ILE A N 1
ATOM 1392 C CA . ILE A 1 169 ? -10.095 -7.592 -6.909 1.00 96.75 169 ILE A CA 1
ATOM 1393 C C . ILE A 1 169 ? -9.811 -6.292 -6.172 1.00 96.75 169 ILE A C 1
ATOM 1395 O O . ILE A 1 169 ? -10.205 -6.096 -5.025 1.00 96.75 169 ILE A O 1
ATOM 1399 N N . ARG A 1 170 ? -9.115 -5.368 -6.831 1.00 96.00 170 ARG A N 1
ATOM 1400 C CA . ARG A 1 170 ? -8.932 -4.026 -6.275 1.00 96.00 170 ARG A CA 1
ATOM 1401 C C . ARG A 1 170 ? -10.271 -3.304 -6.233 1.00 96.00 170 ARG A C 1
ATOM 1403 O O . ARG A 1 170 ? -11.012 -3.353 -7.217 1.00 96.00 170 ARG A O 1
ATOM 1410 N N . MET A 1 171 ? -10.530 -2.564 -5.157 1.00 96.19 171 MET A N 1
ATOM 1411 C CA . MET A 1 171 ? -11.748 -1.764 -5.008 1.00 96.19 171 MET A CA 1
ATOM 1412 C C . MET A 1 171 ? -11.955 -0.823 -6.204 1.00 96.19 171 MET A C 1
ATOM 1414 O O . MET A 1 171 ? -13.091 -0.617 -6.615 1.00 96.19 171 MET A O 1
ATOM 1418 N N . GLU A 1 172 ? -10.883 -0.331 -6.839 1.00 94.06 172 GLU A N 1
ATOM 1419 C CA . GLU A 1 172 ? -10.964 0.526 -8.037 1.00 94.06 172 GLU A CA 1
ATOM 1420 C C . GLU A 1 172 ? -11.775 -0.089 -9.195 1.00 94.06 172 GLU A C 1
ATOM 1422 O O . GLU A 1 172 ? -12.338 0.645 -10.009 1.00 94.06 172 GLU A O 1
ATOM 1427 N N . LYS A 1 173 ? -11.838 -1.428 -9.263 1.00 94.88 173 LYS A N 1
ATOM 1428 C CA . LYS A 1 173 ? -12.524 -2.202 -10.308 1.00 94.88 173 LYS A CA 1
ATOM 1429 C C . LYS A 1 173 ? -13.990 -2.502 -9.995 1.00 94.88 173 LYS A C 1
ATOM 1431 O O . LYS A 1 173 ? -14.682 -3.019 -10.866 1.00 94.88 173 LYS A O 1
ATOM 1436 N N . LEU A 1 174 ? -14.457 -2.194 -8.787 1.00 94.75 174 LEU A N 1
ATOM 1437 C CA . LEU A 1 174 ? -15.844 -2.405 -8.382 1.00 94.75 174 LEU A CA 1
ATOM 1438 C C . LEU A 1 174 ? -16.790 -1.376 -9.013 1.00 94.75 174 LEU A C 1
ATOM 1440 O O . LEU A 1 174 ? -16.396 -0.253 -9.343 1.00 94.75 174 LEU A O 1
ATOM 1444 N N . ALA A 1 175 ? -18.068 -1.738 -9.124 1.00 94.62 175 ALA A N 1
ATOM 1445 C CA . ALA A 1 175 ? -19.122 -0.775 -9.417 1.00 94.62 175 ALA A CA 1
ATOM 1446 C C . ALA A 1 175 ? -19.285 0.214 -8.250 1.00 94.62 175 ALA A C 1
ATOM 1448 O O . ALA A 1 175 ? -18.986 -0.104 -7.101 1.00 94.62 175 ALA A O 1
ATOM 1449 N N . GLN A 1 176 ? -19.785 1.422 -8.526 1.00 92.44 176 GLN A N 1
ATOM 1450 C CA . GLN A 1 176 ? -19.898 2.479 -7.510 1.00 92.44 176 GLN A CA 1
ATOM 1451 C C . GLN A 1 176 ? -20.719 2.048 -6.282 1.00 92.44 176 GLN A C 1
ATOM 1453 O O . GLN A 1 176 ? -20.314 2.321 -5.157 1.00 92.44 176 GLN A O 1
ATOM 1458 N N . GLN A 1 177 ? -21.822 1.330 -6.499 1.00 94.31 177 GLN A N 1
ATOM 1459 C CA . GLN A 1 177 ? -22.674 0.796 -5.430 1.00 94.31 177 GLN A CA 1
ATOM 1460 C C . GLN A 1 177 ? -21.925 -0.179 -4.503 1.00 94.31 177 GLN A C 1
ATOM 1462 O O . GLN A 1 177 ? -22.096 -0.146 -3.288 1.00 94.31 177 GLN A O 1
ATOM 1467 N N . ASP A 1 178 ? -21.032 -0.998 -5.060 1.00 96.31 178 ASP A N 1
ATOM 1468 C CA . ASP A 1 178 ? -20.251 -1.972 -4.298 1.00 96.31 178 ASP A CA 1
ATOM 1469 C C . ASP A 1 178 ? -19.096 -1.280 -3.568 1.00 96.31 178 ASP A C 1
ATOM 1471 O O . ASP A 1 178 ? -18.788 -1.606 -2.421 1.00 96.31 178 ASP A O 1
ATOM 1475 N N . LYS A 1 179 ? -18.501 -0.249 -4.189 1.00 95.38 179 LYS A N 1
ATOM 1476 C CA . LYS A 1 179 ? -17.516 0.615 -3.528 1.00 95.38 179 LYS A CA 1
ATOM 1477 C C . LYS A 1 179 ? -18.091 1.229 -2.257 1.00 95.38 179 LYS A C 1
ATOM 1479 O O . LYS A 1 179 ? -17.401 1.240 -1.248 1.00 95.38 179 LYS A O 1
ATOM 1484 N N . GLU A 1 180 ? -19.340 1.690 -2.263 1.00 94.88 180 GLU A N 1
ATOM 1485 C CA . GLU A 1 180 ? -19.985 2.269 -1.074 1.00 94.88 180 GLU A CA 1
ATOM 1486 C C . GLU A 1 180 ? -20.102 1.276 0.092 1.00 94.88 180 GLU A C 1
ATOM 1488 O O . GLU A 1 180 ? -19.974 1.670 1.254 1.00 94.88 180 GLU A O 1
ATOM 1493 N N . VAL A 1 181 ? -20.300 -0.015 -0.194 1.00 97.06 181 VAL A N 1
ATOM 1494 C CA . VAL A 1 181 ? -20.282 -1.073 0.829 1.00 97.06 181 VAL A CA 1
ATOM 1495 C C . VAL A 1 181 ? -18.881 -1.208 1.424 1.00 97.06 181 VAL A C 1
ATOM 1497 O O . VAL A 1 181 ? -18.729 -1.184 2.647 1.00 97.06 181 VAL A O 1
ATOM 1500 N N . VAL A 1 182 ? -17.856 -1.269 0.571 1.00 98.00 182 VAL A N 1
ATOM 1501 C CA . VAL A 1 182 ? -16.448 -1.370 0.988 1.00 98.00 182 VAL A CA 1
ATOM 1502 C C . VAL A 1 182 ? -16.005 -0.130 1.773 1.00 98.00 182 VAL A C 1
ATOM 1504 O O . VAL A 1 182 ? -15.335 -0.262 2.793 1.00 98.00 182 VAL A O 1
ATOM 1507 N N . MET A 1 183 ? -16.423 1.076 1.369 1.00 97.31 183 MET A N 1
ATOM 1508 C CA . MET A 1 183 ? -16.072 2.330 2.052 1.00 97.31 183 MET A CA 1
ATOM 1509 C C . MET A 1 183 ? -16.525 2.351 3.514 1.00 97.31 183 MET A C 1
ATOM 1511 O O . MET A 1 183 ? -15.789 2.847 4.363 1.00 97.31 183 MET A O 1
ATOM 1515 N N . LYS A 1 184 ? -17.689 1.772 3.834 1.00 97.31 184 LYS A N 1
ATOM 1516 C CA . LYS A 1 184 ? -18.153 1.653 5.228 1.00 97.31 184 LYS A CA 1
ATOM 1517 C C . LYS A 1 184 ? -17.222 0.776 6.063 1.00 97.31 184 LYS A C 1
ATOM 1519 O O . LYS A 1 184 ? -17.007 1.043 7.243 1.00 97.31 184 LYS A O 1
ATOM 1524 N N . GLU A 1 185 ? -16.669 -0.278 5.467 1.00 98.25 185 GLU A N 1
ATOM 1525 C CA . GLU A 1 185 ? -15.682 -1.130 6.130 1.00 98.25 185 GLU A CA 1
ATOM 1526 C C . GLU A 1 185 ? -14.329 -0.414 6.275 1.00 98.25 185 GLU A C 1
ATOM 1528 O O . GLU A 1 185 ? -13.725 -0.474 7.344 1.00 98.25 185 GLU A O 1
ATOM 1533 N N . ILE A 1 186 ? -13.905 0.353 5.263 1.00 98.19 186 ILE A N 1
ATOM 1534 C CA . ILE A 1 186 ? -12.715 1.216 5.344 1.00 98.19 186 ILE A CA 1
ATOM 1535 C C . ILE A 1 186 ? -12.839 2.218 6.496 1.00 98.19 186 ILE A C 1
ATOM 1537 O O . ILE A 1 186 ? -11.913 2.344 7.288 1.00 98.19 186 ILE A O 1
ATOM 1541 N N . GLU A 1 187 ? -13.975 2.905 6.635 1.00 97.75 187 GLU A N 1
ATOM 1542 C CA . GLU A 1 187 ? -14.189 3.896 7.701 1.00 97.75 187 GLU A CA 1
ATOM 1543 C C . GLU A 1 187 ? -14.080 3.281 9.106 1.00 97.75 187 GLU A C 1
ATOM 1545 O O . GLU A 1 187 ? -13.547 3.909 10.028 1.00 97.75 187 GLU A O 1
ATOM 1550 N N . ARG A 1 188 ? -14.507 2.021 9.266 1.00 98.25 188 ARG A N 1
ATOM 1551 C CA . ARG A 1 188 ? -14.295 1.267 10.508 1.00 98.25 188 ARG A CA 1
ATOM 1552 C C . ARG A 1 188 ? -12.811 1.012 10.765 1.00 98.25 188 ARG A C 1
ATOM 1554 O O . ARG A 1 188 ? -12.345 1.290 11.865 1.00 98.25 188 ARG A O 1
ATOM 1561 N N . HIS A 1 189 ? -12.065 0.547 9.763 1.00 98.38 189 HIS A N 1
ATOM 1562 C CA . HIS A 1 189 ? -10.619 0.318 9.892 1.00 98.38 189 HIS A CA 1
ATOM 1563 C C . HIS A 1 189 ? -9.850 1.612 10.158 1.00 98.38 189 HIS A C 1
ATOM 1565 O O . HIS A 1 189 ? -8.943 1.626 10.983 1.00 98.38 189 HIS A O 1
ATOM 1571 N N . VAL A 1 190 ? -10.247 2.721 9.534 1.00 98.12 190 VAL A N 1
ATOM 1572 C CA . VAL A 1 190 ? -9.679 4.050 9.804 1.00 98.12 190 VAL A CA 1
ATOM 1573 C C . VAL A 1 190 ? -9.936 4.466 11.246 1.00 98.12 190 VAL A C 1
ATOM 1575 O O . VAL A 1 190 ? -9.027 4.976 11.889 1.00 98.12 190 VAL A O 1
ATOM 1578 N N . THR A 1 191 ? -11.124 4.191 11.789 1.00 98.12 191 THR A N 1
ATOM 1579 C CA . THR A 1 191 ? -11.407 4.424 13.214 1.00 98.12 191 THR A CA 1
ATOM 1580 C C . THR A 1 191 ? -10.479 3.594 14.107 1.00 98.12 191 THR A C 1
ATOM 1582 O O . THR A 1 191 ? -9.944 4.125 15.077 1.00 98.12 191 THR A O 1
ATOM 1585 N N . THR A 1 192 ? -10.220 2.327 13.760 1.00 98.56 192 THR A N 1
ATOM 1586 C CA . THR A 1 192 ? -9.255 1.468 14.471 1.00 98.56 192 THR A CA 1
ATOM 1587 C C . THR A 1 192 ? -7.831 2.033 14.408 1.00 98.56 192 THR A C 1
ATOM 1589 O O . THR A 1 192 ? -7.178 2.163 15.442 1.00 98.56 192 THR A O 1
ATOM 1592 N N . LEU A 1 193 ? -7.354 2.444 13.228 1.00 98.38 193 LEU A N 1
ATOM 1593 C CA . LEU A 1 193 ? -6.042 3.090 13.060 1.00 98.38 193 LEU A CA 1
ATOM 1594 C C . LEU A 1 193 ? -5.943 4.377 13.887 1.00 98.38 193 LEU A C 1
ATOM 1596 O O . LEU A 1 193 ? -4.996 4.582 14.647 1.00 98.38 193 LEU A O 1
ATOM 1600 N N . GLN A 1 194 ? -6.980 5.207 13.805 1.00 97.25 194 GLN A N 1
ATOM 1601 C CA . GLN A 1 194 ? -7.120 6.429 14.577 1.00 97.25 194 GLN A CA 1
ATOM 1602 C C . GLN A 1 194 ? -7.452 6.180 16.045 1.00 97.25 194 GLN A C 1
ATOM 1604 O O . GLN A 1 194 ? -7.655 7.158 16.753 1.00 97.25 194 GLN A O 1
ATOM 1609 N N . ALA A 1 195 ? -7.493 4.951 16.556 1.00 98.25 195 ALA A N 1
ATOM 1610 C CA . ALA A 1 195 ? -7.533 4.666 17.992 1.00 98.25 195 ALA A CA 1
ATOM 1611 C C . ALA A 1 195 ? -6.133 4.356 18.549 1.00 98.25 195 ALA A C 1
ATOM 1613 O O . ALA A 1 195 ? -5.874 4.586 19.729 1.00 98.25 195 ALA A O 1
ATOM 1614 N N . LEU A 1 196 ? -5.203 3.917 17.696 1.00 98.38 196 LEU A N 1
ATOM 1615 C CA . LEU A 1 196 ? -3.804 3.728 18.065 1.00 98.38 196 LEU A CA 1
ATOM 1616 C C . LEU A 1 196 ? -3.163 5.096 18.334 1.00 98.38 196 LEU A C 1
ATOM 1618 O O . LEU A 1 196 ? -3.300 6.031 17.540 1.00 98.38 196 LEU A O 1
ATOM 1622 N N . ARG A 1 197 ? -2.478 5.234 19.471 1.00 97.69 197 ARG A N 1
ATOM 1623 C CA . ARG A 1 197 ? -1.839 6.484 19.913 1.00 97.69 197 ARG A CA 1
ATOM 1624 C C . ARG A 1 197 ? -0.350 6.285 20.136 1.00 97.69 197 ARG A C 1
ATOM 1626 O O . ARG A 1 197 ? 0.069 5.231 20.607 1.00 97.69 197 ARG A O 1
ATOM 1633 N N . SER A 1 198 ? 0.427 7.323 19.854 1.00 95.81 198 SER A N 1
ATOM 1634 C CA . SER A 1 198 ? 1.831 7.398 20.246 1.00 95.81 198 SER A CA 1
ATOM 1635 C C . SER A 1 198 ? 2.216 8.826 20.605 1.00 95.81 198 SER A C 1
ATOM 1637 O O . SER A 1 198 ? 1.683 9.778 20.032 1.00 95.81 198 SER A O 1
ATOM 1639 N N . ASP A 1 199 ? 3.162 8.960 21.536 1.00 94.44 199 ASP A N 1
ATOM 1640 C CA . ASP A 1 199 ? 3.832 10.226 21.810 1.00 94.44 199 ASP A CA 1
ATOM 1641 C C . ASP A 1 199 ? 4.976 10.509 20.824 1.00 94.44 199 ASP A C 1
ATOM 1643 O O . ASP A 1 199 ? 5.513 11.615 20.814 1.00 94.44 199 ASP A O 1
ATOM 1647 N N . LEU A 1 200 ? 5.342 9.537 19.978 1.00 92.19 200 LEU A N 1
ATOM 1648 C CA . LEU A 1 200 ? 6.410 9.633 18.985 1.00 92.19 200 LEU A CA 1
ATOM 1649 C C . LEU A 1 200 ? 5.858 9.448 17.559 1.00 92.19 200 LEU A C 1
ATOM 1651 O O . LEU A 1 200 ? 5.076 8.525 17.324 1.00 92.19 200 LEU A O 1
ATOM 1655 N N . PRO A 1 201 ? 6.278 10.272 16.579 1.00 93.56 201 PRO A N 1
ATOM 1656 C CA . PRO A 1 201 ? 5.865 10.084 15.197 1.00 93.56 201 PRO A CA 1
ATOM 1657 C C . PRO A 1 201 ? 6.698 9.001 14.504 1.00 93.56 201 PRO A C 1
ATOM 1659 O O . PRO A 1 201 ? 7.818 8.683 14.909 1.00 93.56 201 PRO A O 1
ATOM 1662 N N . GLY A 1 202 ? 6.184 8.504 13.381 1.00 93.88 202 GLY A N 1
ATOM 1663 C CA . GLY A 1 202 ? 6.867 7.545 12.518 1.00 93.88 202 GLY A CA 1
ATOM 1664 C C . GLY A 1 202 ? 6.438 6.098 12.741 1.00 93.88 202 GLY A C 1
ATOM 1665 O O . GLY A 1 202 ? 5.361 5.812 13.259 1.00 93.88 202 GLY A O 1
ATOM 1666 N N . VAL A 1 203 ? 7.261 5.167 12.271 1.00 95.19 203 VAL A N 1
ATOM 1667 C CA . VAL A 1 203 ? 6.928 3.740 12.250 1.00 95.19 203 VAL A CA 1
ATOM 1668 C C . VAL A 1 203 ? 7.584 3.038 13.441 1.00 95.19 203 VAL A C 1
ATOM 1670 O O . VAL A 1 203 ? 8.798 3.163 13.612 1.00 95.19 203 VAL A O 1
ATOM 1673 N N . PRO A 1 204 ? 6.830 2.283 14.263 1.00 93.44 204 PRO A N 1
ATOM 1674 C CA . PRO A 1 204 ? 7.401 1.525 15.373 1.00 93.44 204 PRO A CA 1
ATOM 1675 C C . PRO A 1 204 ? 8.557 0.619 14.933 1.00 93.44 204 PRO A C 1
ATOM 1677 O O . PRO A 1 204 ? 8.402 -0.214 14.045 1.00 93.44 204 PRO A O 1
ATOM 1680 N N . GLY A 1 205 ? 9.715 0.779 15.577 1.00 91.12 205 GLY A N 1
ATOM 1681 C CA . GLY A 1 205 ? 10.931 0.016 15.276 1.00 91.12 205 GLY A CA 1
ATOM 1682 C C . GLY A 1 205 ? 11.812 0.597 14.163 1.00 91.12 205 GLY A C 1
ATOM 1683 O O . GLY A 1 205 ? 12.934 0.130 13.992 1.00 91.12 205 GLY A O 1
ATOM 1684 N N . GLU A 1 206 ? 11.367 1.641 13.461 1.00 93.56 206 GLU A N 1
ATOM 1685 C CA . GLU A 1 206 ? 12.132 2.294 12.397 1.00 93.56 206 GLU A CA 1
ATOM 1686 C C . GLU A 1 206 ? 12.630 3.680 12.824 1.00 93.56 206 GLU A C 1
ATOM 1688 O O . GLU A 1 206 ? 11.963 4.434 13.529 1.00 93.56 206 GLU A O 1
ATOM 1693 N N . SER A 1 207 ? 13.834 4.041 12.371 1.00 89.38 207 SER A N 1
ATOM 1694 C CA . SER A 1 207 ? 14.463 5.332 12.713 1.00 89.38 207 SER A CA 1
ATOM 1695 C C . SER A 1 207 ? 14.110 6.471 11.752 1.00 89.38 207 SER A C 1
ATOM 1697 O O . SER A 1 207 ? 14.414 7.638 12.020 1.00 89.38 207 SER A O 1
ATOM 1699 N N . LEU A 1 208 ? 13.514 6.130 10.609 1.00 92.06 208 LEU A N 1
ATOM 1700 C CA . LEU A 1 208 ? 13.186 7.050 9.534 1.00 92.06 208 LEU A CA 1
ATOM 1701 C C . LEU A 1 208 ? 11.765 6.790 9.047 1.00 92.06 208 LEU A C 1
ATOM 1703 O O . LEU A 1 208 ? 11.364 5.653 8.822 1.00 92.06 208 LEU A O 1
ATOM 1707 N N . LEU A 1 209 ? 11.039 7.869 8.799 1.00 89.50 209 LEU A N 1
ATOM 1708 C CA . LEU A 1 209 ? 9.732 7.842 8.160 1.00 89.50 209 LEU A CA 1
ATOM 1709 C C . LEU A 1 209 ? 9.840 8.387 6.732 1.00 89.50 209 LEU A C 1
ATOM 1711 O O . LEU A 1 209 ? 10.753 9.155 6.410 1.00 89.50 209 LEU A O 1
ATOM 1715 N N . CYS A 1 210 ? 8.920 7.986 5.864 1.00 90.88 210 CYS A N 1
ATOM 1716 C CA . CYS A 1 210 ? 8.856 8.478 4.492 1.00 90.88 210 CYS A CA 1
ATOM 1717 C C . CYS A 1 210 ? 7.610 9.357 4.351 1.00 90.88 210 CYS A C 1
ATOM 1719 O O . CYS A 1 210 ? 6.508 8.844 4.542 1.00 90.88 210 CYS A O 1
ATOM 1721 N N . PRO A 1 211 ? 7.753 10.660 4.050 1.00 88.25 211 PRO A N 1
ATOM 1722 C CA . PRO A 1 211 ? 6.595 11.520 3.854 1.00 88.25 211 PRO A CA 1
ATOM 1723 C C . PRO A 1 211 ? 5.794 11.079 2.619 1.00 88.25 211 PRO A C 1
ATOM 1725 O O . PRO A 1 211 ? 6.395 10.668 1.619 1.00 88.25 211 PRO A O 1
ATOM 1728 N N . PRO A 1 212 ? 4.454 11.185 2.653 1.00 86.19 212 PRO A N 1
ATOM 1729 C CA . PRO A 1 212 ? 3.639 10.961 1.468 1.00 86.19 212 PRO A CA 1
ATOM 1730 C C . PRO A 1 212 ? 3.933 12.028 0.408 1.00 86.19 212 PRO A C 1
ATOM 1732 O O . PRO A 1 212 ? 4.288 13.166 0.724 1.00 86.19 212 PRO A O 1
ATOM 1735 N N . GLY A 1 213 ? 3.748 11.668 -0.865 1.00 78.00 213 GLY A N 1
ATOM 1736 C CA . GLY A 1 213 ? 4.144 12.509 -2.003 1.00 78.00 213 GLY A CA 1
ATOM 1737 C C . GLY A 1 213 ? 3.563 13.928 -1.979 1.00 78.00 213 GLY A C 1
ATOM 1738 O O . GLY A 1 213 ? 4.267 14.870 -2.345 1.00 78.00 213 GLY A O 1
ATOM 1739 N N . ARG A 1 214 ? 2.332 14.095 -1.470 1.00 79.56 214 ARG A N 1
ATOM 1740 C CA . ARG A 1 214 ? 1.663 15.403 -1.328 1.00 79.56 214 ARG A CA 1
ATOM 1741 C C . ARG A 1 214 ? 2.448 16.406 -0.476 1.00 79.56 214 ARG A C 1
ATOM 1743 O O . ARG A 1 214 ? 2.424 17.593 -0.758 1.00 79.56 214 ARG A O 1
ATOM 1750 N N . VAL A 1 215 ? 3.212 15.932 0.512 1.00 79.81 215 VAL A N 1
ATOM 1751 C CA . VAL A 1 215 ? 3.999 16.793 1.410 1.00 79.81 215 VAL A CA 1
ATOM 1752 C C . VAL A 1 215 ? 5.300 17.256 0.754 1.00 79.81 215 VAL A C 1
ATOM 1754 O O . VAL A 1 215 ? 5.794 18.345 1.031 1.00 79.81 215 VAL A O 1
ATOM 1757 N N . THR A 1 216 ? 5.886 16.434 -0.118 1.00 72.25 216 THR A N 1
ATOM 1758 C CA . THR A 1 216 ? 7.146 16.772 -0.799 1.00 72.25 216 THR A CA 1
ATOM 1759 C C . THR A 1 216 ? 6.944 17.546 -2.106 1.00 72.25 216 THR A C 1
ATOM 1761 O O . THR A 1 216 ? 7.896 18.113 -2.646 1.00 72.25 216 THR A O 1
ATOM 1764 N N . GLY A 1 217 ? 5.711 17.602 -2.624 1.00 62.81 217 GLY A N 1
ATOM 1765 C CA . GLY A 1 217 ? 5.397 18.246 -3.901 1.00 62.81 217 GLY A CA 1
ATOM 1766 C C . GLY A 1 217 ? 6.316 17.782 -5.041 1.00 62.81 217 GLY A C 1
ATOM 1767 O O . GLY A 1 217 ? 6.913 16.708 -4.986 1.00 62.81 217 GLY A O 1
ATOM 1768 N N . ILE A 1 218 ? 6.459 18.607 -6.084 1.00 58.06 218 ILE A N 1
ATOM 1769 C CA . ILE A 1 218 ? 7.358 18.319 -7.221 1.00 58.06 218 ILE A CA 1
ATOM 1770 C C . ILE A 1 218 ? 8.814 18.730 -6.918 1.00 58.06 218 ILE A C 1
ATOM 1772 O O . ILE A 1 218 ? 9.748 18.208 -7.525 1.00 58.06 218 ILE A O 1
ATOM 1776 N N . TYR A 1 219 ? 9.038 19.625 -5.948 1.00 62.31 219 TYR A N 1
ATOM 1777 C CA . TYR A 1 219 ? 10.346 20.268 -5.752 1.00 62.31 219 TYR A CA 1
ATOM 1778 C C . TYR A 1 219 ? 10.889 20.205 -4.320 1.00 62.31 219 TYR A C 1
ATOM 1780 O O . TYR A 1 219 ? 12.105 20.284 -4.122 1.00 62.31 219 TYR A O 1
ATOM 1788 N N . TRP A 1 220 ? 10.043 20.056 -3.297 1.00 70.62 220 TRP A N 1
ATOM 1789 C CA . TRP A 1 220 ? 10.488 20.199 -1.914 1.00 70.62 220 TRP A CA 1
ATOM 1790 C C . TRP A 1 220 ? 10.896 18.857 -1.310 1.00 70.62 220 TRP A C 1
ATOM 1792 O O . TRP A 1 220 ? 10.078 18.067 -0.852 1.00 70.62 220 TRP A O 1
ATOM 1802 N N . LYS A 1 221 ? 12.209 18.601 -1.273 1.00 71.56 221 LYS A N 1
ATOM 1803 C CA . LYS A 1 221 ? 12.787 17.417 -0.607 1.00 71.56 221 LYS A CA 1
ATOM 1804 C C . LYS A 1 221 ? 12.175 16.093 -1.093 1.00 71.56 221 LYS A C 1
ATOM 1806 O O . LYS A 1 221 ? 12.065 15.127 -0.333 1.00 71.56 221 LYS A O 1
ATOM 1811 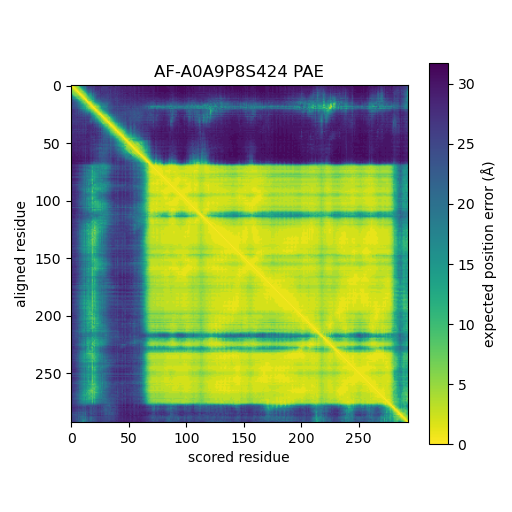N N . VAL A 1 222 ? 11.820 16.042 -2.376 1.00 71.19 222 VAL A N 1
ATOM 1812 C CA . VAL A 1 222 ? 11.444 14.812 -3.076 1.00 71.19 222 VAL A CA 1
ATOM 1813 C C . VAL A 1 222 ? 12.533 13.762 -2.859 1.00 71.19 222 VAL A C 1
ATOM 1815 O O . VAL A 1 222 ? 13.723 14.082 -2.841 1.00 71.19 222 VAL A O 1
ATOM 1818 N N . ASN A 1 223 ? 12.127 12.506 -2.671 1.00 75.44 223 ASN A N 1
ATOM 1819 C CA . ASN A 1 223 ? 13.035 11.396 -2.373 1.00 75.44 223 ASN A CA 1
ATOM 1820 C C . ASN A 1 223 ? 13.892 11.618 -1.110 1.00 75.44 223 ASN A C 1
ATOM 1822 O O . ASN A 1 223 ? 15.072 11.263 -1.078 1.00 75.44 223 ASN A O 1
ATOM 1826 N N . SER A 1 224 ? 13.292 12.155 -0.046 1.00 84.00 224 SER A N 1
ATOM 1827 C CA . SER A 1 224 ? 13.909 12.199 1.281 1.00 84.00 224 SER A CA 1
ATOM 1828 C C . SER A 1 224 ? 13.182 11.304 2.280 1.00 84.00 224 SER A C 1
ATOM 1830 O O . SER A 1 224 ? 11.978 11.081 2.181 1.00 84.00 224 SER A O 1
ATOM 1832 N N . CYS A 1 225 ? 13.938 10.802 3.255 1.00 89.06 225 CYS A N 1
ATOM 1833 C CA . CYS A 1 225 ? 13.391 10.196 4.464 1.00 89.06 225 CYS A CA 1
ATOM 1834 C C . CYS A 1 225 ? 13.634 11.146 5.632 1.00 89.06 225 CYS A C 1
ATOM 1836 O O . CYS A 1 225 ? 14.628 11.885 5.656 1.00 89.06 225 CYS A O 1
ATOM 1838 N N . TRP A 1 226 ? 12.712 11.156 6.582 1.00 88.00 226 TRP A N 1
ATOM 1839 C CA . TRP A 1 226 ? 12.699 12.113 7.674 1.00 88.00 226 TRP A CA 1
ATOM 1840 C C . TRP A 1 226 ? 12.977 11.409 8.987 1.00 88.00 226 TRP A C 1
ATOM 1842 O O . TRP A 1 226 ? 12.478 10.315 9.237 1.00 88.00 226 TRP A O 1
ATOM 1852 N N . ARG A 1 227 ? 13.780 12.046 9.835 1.00 87.94 227 ARG A N 1
ATOM 1853 C CA . ARG A 1 227 ? 13.951 11.621 11.218 1.00 87.94 227 ARG A CA 1
ATOM 1854 C C . ARG A 1 227 ? 12.966 12.403 12.090 1.00 87.94 227 ARG A C 1
ATOM 1856 O O . ARG A 1 227 ? 13.140 13.622 12.176 1.00 87.94 227 ARG A O 1
ATOM 1863 N N . PRO A 1 228 ? 11.981 11.745 12.718 1.00 83.62 228 PRO A N 1
ATOM 1864 C CA . PRO A 1 228 ? 11.096 12.397 13.679 1.00 83.62 228 PRO A CA 1
ATOM 1865 C C . PRO A 1 228 ? 11.887 12.949 14.881 1.00 83.62 228 PRO A C 1
ATOM 1867 O O . PRO A 1 228 ? 12.856 12.322 15.315 1.00 83.62 228 PRO A O 1
ATOM 1870 N N . ARG A 1 229 ? 11.526 14.140 15.389 1.00 75.69 229 ARG A N 1
ATOM 1871 C CA . ARG A 1 229 ? 12.212 14.787 16.531 1.00 75.69 229 ARG A CA 1
ATOM 1872 C C . ARG A 1 229 ? 11.314 15.099 17.717 1.00 75.69 229 ARG A C 1
ATOM 1874 O O . ARG A 1 229 ? 11.765 14.985 18.852 1.00 75.69 229 ARG A O 1
ATOM 1881 N N . GLU A 1 230 ? 10.090 15.535 17.459 1.00 79.06 230 GLU A N 1
ATOM 1882 C CA . GLU A 1 230 ? 9.246 16.110 18.500 1.00 79.06 230 GLU A CA 1
ATOM 1883 C C . GLU A 1 230 ? 8.209 15.120 19.011 1.00 79.06 230 GLU A C 1
ATOM 1885 O O . GLU A 1 230 ? 7.527 14.441 18.237 1.00 79.06 230 GLU A O 1
ATOM 1890 N N . LYS A 1 231 ? 8.083 15.074 20.339 1.00 88.12 231 LYS A N 1
ATOM 1891 C CA . LYS A 1 231 ? 6.957 14.410 20.982 1.00 88.12 231 LYS A CA 1
ATOM 1892 C C . LYS A 1 231 ? 5.669 15.172 20.688 1.00 88.12 231 LYS A C 1
ATOM 1894 O O . LYS A 1 231 ? 5.694 16.388 20.526 1.00 88.12 231 LYS A O 1
ATOM 1899 N N . GLY A 1 232 ? 4.551 14.468 20.653 1.00 90.12 232 GLY A N 1
ATOM 1900 C CA . GLY A 1 232 ? 3.255 15.069 20.360 1.00 90.12 232 GLY A CA 1
ATOM 1901 C C . GLY A 1 232 ? 2.123 14.076 20.542 1.00 90.12 232 GLY A C 1
ATOM 1902 O O . GLY A 1 232 ? 2.300 13.038 21.165 1.00 90.12 232 GLY A O 1
ATOM 1903 N N . GLU A 1 233 ? 0.960 14.395 19.991 1.00 93.69 233 GLU A N 1
ATOM 1904 C CA . GLU A 1 233 ? -0.180 13.484 19.967 1.00 93.69 233 GLU A CA 1
ATOM 1905 C C . GLU A 1 233 ? -0.364 12.965 18.545 1.00 93.69 233 GLU A C 1
ATOM 1907 O O . GLU A 1 233 ? -0.847 13.674 17.658 1.00 93.69 233 GLU A O 1
ATOM 1912 N N . TYR A 1 234 ? 0.054 11.721 18.324 1.00 96.81 234 TYR A N 1
ATOM 1913 C CA . TYR A 1 234 ? 0.006 11.096 17.012 1.00 96.81 234 TYR A CA 1
ATOM 1914 C C . TYR A 1 234 ? -0.994 9.946 16.986 1.00 96.81 234 TYR A C 1
ATOM 1916 O O . TYR A 1 234 ? -1.168 9.212 17.964 1.00 96.81 234 TYR A O 1
ATOM 1924 N N . VAL A 1 235 ? -1.631 9.777 15.832 1.00 97.88 235 VAL A N 1
ATOM 1925 C CA . VAL A 1 235 ? -2.514 8.651 15.521 1.00 97.88 235 VAL A CA 1
ATOM 1926 C C . VAL A 1 235 ? -1.923 7.851 14.372 1.00 97.88 235 VAL A C 1
ATOM 1928 O O . VAL A 1 235 ? -1.062 8.356 13.649 1.00 97.88 235 VAL A O 1
ATOM 1931 N N . PHE A 1 236 ? -2.354 6.606 14.196 1.00 98.31 236 PHE A N 1
ATOM 1932 C CA . PHE A 1 236 ? -1.864 5.821 13.072 1.00 98.31 236 PHE A CA 1
ATOM 1933 C C . PHE A 1 236 ? -2.575 6.231 11.779 1.00 98.31 236 PHE A C 1
ATOM 1935 O O . PHE A 1 236 ? -3.802 6.243 11.708 1.00 98.31 236 PHE A O 1
ATOM 1942 N N . CYS A 1 237 ? -1.787 6.550 10.757 1.00 97.69 237 CYS A N 1
ATOM 1943 C CA . CYS A 1 237 ? -2.238 6.946 9.429 1.00 97.69 237 CYS A CA 1
ATOM 1944 C C . CYS A 1 237 ? -1.651 5.979 8.392 1.00 97.69 237 CYS A C 1
ATOM 1946 O O . CYS A 1 237 ? -0.519 5.510 8.537 1.00 97.69 237 CYS A O 1
ATOM 1948 N N . HIS A 1 238 ? -2.401 5.695 7.332 1.00 97.12 238 HIS A N 1
ATOM 1949 C CA . HIS A 1 238 ? -1.909 5.024 6.132 1.00 97.12 238 HIS A CA 1
ATOM 1950 C C . HIS A 1 238 ? -1.253 6.025 5.171 1.00 97.12 238 HIS A C 1
ATOM 1952 O O . HIS A 1 238 ? -0.281 5.681 4.497 1.00 97.12 238 HIS A O 1
ATOM 1958 N N . ASN A 1 239 ? -1.784 7.252 5.082 1.00 94.44 239 ASN A N 1
ATOM 1959 C CA . ASN A 1 239 ? -1.345 8.331 4.180 1.00 94.44 239 ASN A CA 1
ATOM 1960 C C . ASN A 1 239 ? -1.409 8.040 2.670 1.00 94.44 239 ASN A C 1
ATOM 1962 O O . ASN A 1 239 ? -0.948 8.858 1.874 1.00 94.44 239 ASN A O 1
ATOM 1966 N N . ASP A 1 240 ? -1.966 6.898 2.267 1.00 92.44 240 ASP A N 1
ATOM 1967 C CA . ASP A 1 240 ? -2.143 6.525 0.859 1.00 92.44 240 ASP A CA 1
ATOM 1968 C C . ASP A 1 240 ? -3.330 5.563 0.659 1.00 92.44 240 ASP A C 1
ATOM 1970 O O . ASP A 1 240 ? -3.299 4.676 -0.195 1.00 92.44 240 ASP A O 1
ATOM 1974 N N . LEU A 1 241 ? -4.380 5.682 1.479 1.00 94.94 241 LEU A N 1
ATOM 1975 C CA . LEU A 1 241 ? -5.504 4.742 1.485 1.00 94.94 241 LEU A CA 1
ATOM 1976 C C . LEU A 1 241 ? -6.481 5.003 0.325 1.00 94.94 241 LEU A C 1
ATOM 1978 O O . LEU A 1 241 ? -7.565 5.556 0.499 1.00 94.94 241 LEU A O 1
ATOM 1982 N N . ARG A 1 242 ? -6.062 4.629 -0.886 1.00 91.44 242 ARG A N 1
ATOM 1983 C CA . ARG A 1 242 ? -6.808 4.764 -2.150 1.00 91.44 242 ARG A CA 1
ATOM 1984 C C . ARG A 1 242 ? -7.462 3.450 -2.572 1.00 91.44 242 ARG A C 1
ATOM 1986 O O . ARG A 1 242 ? -7.042 2.376 -2.154 1.00 91.44 242 ARG A O 1
ATOM 1993 N N . GLU A 1 243 ? -8.426 3.523 -3.491 1.00 94.19 243 GLU A N 1
ATOM 1994 C CA . GLU A 1 243 ? -9.164 2.348 -3.990 1.00 94.19 243 GLU A CA 1
ATOM 1995 C C . GLU A 1 243 ? -8.259 1.235 -4.571 1.00 94.19 243 GLU A C 1
ATOM 1997 O O . GLU A 1 243 ? -8.591 0.055 -4.500 1.00 94.19 243 GLU A O 1
ATOM 2002 N N . HIS A 1 244 ? -7.097 1.567 -5.143 1.00 92.44 244 HIS A N 1
ATOM 2003 C CA . HIS A 1 244 ? -6.168 0.558 -5.676 1.00 92.44 244 HIS A CA 1
ATOM 2004 C C . HIS A 1 244 ? -5.326 -0.147 -4.601 1.00 92.44 244 HIS A C 1
ATOM 2006 O O . HIS A 1 244 ? -4.710 -1.172 -4.896 1.00 92.44 244 HIS A O 1
ATOM 2012 N N . ASN A 1 245 ? -5.308 0.388 -3.376 1.00 96.62 245 ASN A N 1
ATOM 2013 C CA . ASN A 1 245 ? -4.615 -0.175 -2.216 1.00 96.62 245 ASN A CA 1
ATOM 2014 C C . ASN A 1 245 ? -5.548 -1.020 -1.328 1.00 96.62 245 ASN A C 1
ATOM 2016 O O . ASN A 1 245 ? -5.125 -1.510 -0.282 1.00 96.62 245 ASN A O 1
ATOM 2020 N N . VAL A 1 246 ? -6.801 -1.227 -1.750 1.00 98.19 246 VAL A N 1
ATOM 2021 C CA . VAL A 1 246 ? -7.787 -2.065 -1.058 1.00 98.19 246 VAL A CA 1
ATOM 2022 C C . VAL A 1 246 ? -8.130 -3.261 -1.940 1.00 98.19 246 VAL A C 1
ATOM 2024 O O . VAL A 1 246 ? -8.631 -3.092 -3.053 1.00 98.19 246 VAL A O 1
ATOM 2027 N N . ILE A 1 247 ? -7.853 -4.468 -1.448 1.00 98.38 247 ILE A N 1
ATOM 2028 C CA . ILE A 1 247 ? -8.191 -5.734 -2.106 1.00 98.38 247 ILE A CA 1
ATOM 2029 C C . ILE A 1 247 ? -9.455 -6.290 -1.461 1.00 98.38 247 ILE A C 1
ATOM 2031 O O . ILE A 1 247 ? -9.551 -6.383 -0.236 1.00 98.38 247 ILE A O 1
ATOM 2035 N N . VAL A 1 248 ? -10.415 -6.662 -2.297 1.00 98.44 248 VAL A N 1
ATOM 2036 C CA . VAL A 1 248 ? -11.774 -7.029 -1.916 1.00 98.44 248 VAL A CA 1
ATOM 2037 C C . VAL A 1 248 ? -12.121 -8.386 -2.517 1.00 98.44 248 VAL A C 1
ATOM 2039 O O . VAL A 1 248 ? -11.747 -8.698 -3.649 1.00 98.44 248 VAL A O 1
ATOM 2042 N N . ASP A 1 249 ? -12.846 -9.189 -1.754 1.00 98.19 249 ASP A N 1
ATOM 2043 C CA . ASP A 1 249 ? -13.502 -10.390 -2.250 1.00 98.19 249 ASP A CA 1
ATOM 2044 C C . ASP A 1 249 ? -14.689 -9.983 -3.150 1.00 98.19 249 ASP A C 1
ATOM 2046 O O . ASP A 1 249 ? -15.595 -9.293 -2.676 1.00 98.19 249 ASP A O 1
ATOM 2050 N N . PRO A 1 250 ? -14.695 -10.346 -4.445 1.00 96.12 250 PRO A N 1
ATOM 2051 C CA . PRO A 1 250 ? -15.698 -9.859 -5.392 1.00 96.12 250 PRO A CA 1
ATOM 2052 C C . PRO A 1 250 ? -17.123 -10.347 -5.101 1.00 96.12 250 PRO A C 1
ATOM 2054 O O . PRO A 1 250 ? -18.070 -9.716 -5.561 1.00 96.12 250 PRO A O 1
ATOM 2057 N N . GLU A 1 251 ? -17.292 -11.451 -4.370 1.00 96.44 251 GLU A N 1
ATOM 2058 C CA . GLU A 1 251 ? -18.605 -12.044 -4.097 1.00 96.44 251 GLU A CA 1
ATOM 2059 C C . GLU A 1 251 ? -19.224 -11.466 -2.822 1.00 96.44 251 GLU A C 1
ATOM 2061 O O . GLU A 1 251 ? -20.416 -11.168 -2.767 1.00 96.44 251 GLU A O 1
ATOM 2066 N N . THR A 1 252 ? -18.407 -11.292 -1.784 1.00 97.88 252 THR A N 1
ATOM 2067 C CA . THR A 1 252 ? -18.855 -10.869 -0.449 1.00 97.88 252 THR A CA 1
ATOM 2068 C C . THR A 1 252 ? -18.647 -9.383 -0.177 1.00 97.88 252 THR A C 1
ATOM 2070 O O . THR A 1 252 ? -19.167 -8.862 0.813 1.00 97.88 252 THR A O 1
ATOM 2073 N N . LEU A 1 253 ? -17.860 -8.706 -1.019 1.00 97.88 253 LEU A N 1
ATOM 2074 C CA . LEU A 1 253 ? -17.395 -7.327 -0.846 1.00 97.88 253 LEU A CA 1
ATOM 2075 C C . LEU A 1 253 ? -16.589 -7.097 0.442 1.00 97.88 253 LEU A C 1
ATOM 2077 O O . LEU A 1 253 ? -16.427 -5.959 0.888 1.00 97.88 253 LEU A O 1
ATOM 2081 N N . LYS A 1 254 ? -16.060 -8.166 1.049 1.00 98.38 254 LYS A N 1
ATOM 2082 C CA . LYS A 1 254 ? -15.214 -8.078 2.243 1.00 98.38 254 LYS A CA 1
ATOM 2083 C C . LYS A 1 254 ? -13.790 -7.689 1.899 1.00 98.38 254 LYS A C 1
ATOM 2085 O O . LYS A 1 254 ? -13.219 -8.194 0.931 1.00 98.38 254 LYS A O 1
ATOM 2090 N N . ILE A 1 255 ? -13.193 -6.818 2.715 1.00 98.69 255 ILE A N 1
ATOM 2091 C CA . ILE A 1 255 ? -11.796 -6.432 2.530 1.00 98.69 255 ILE A CA 1
ATOM 2092 C C . ILE A 1 255 ? -10.924 -7.638 2.876 1.00 98.69 255 ILE A C 1
ATOM 2094 O O . ILE A 1 255 ? -10.930 -8.151 3.994 1.00 98.69 255 ILE A O 1
ATOM 2098 N N . ARG A 1 256 ? -10.159 -8.096 1.887 1.00 98.56 256 ARG A N 1
ATOM 2099 C CA . ARG A 1 256 ? -9.183 -9.180 2.019 1.00 98.56 256 ARG A CA 1
ATOM 2100 C C . ARG A 1 256 ? -7.841 -8.660 2.516 1.00 98.56 256 ARG A C 1
ATOM 2102 O O . ARG A 1 256 ? -7.182 -9.346 3.292 1.00 98.56 256 ARG A O 1
ATOM 2109 N N . ALA A 1 257 ? -7.443 -7.466 2.075 1.00 98.56 257 ALA A N 1
ATOM 2110 C CA . ALA A 1 257 ? -6.264 -6.771 2.576 1.00 98.56 257 ALA A CA 1
ATOM 2111 C C . ALA A 1 257 ? -6.273 -5.276 2.232 1.00 98.56 257 ALA A C 1
ATOM 2113 O O . ALA A 1 257 ? -6.701 -4.883 1.146 1.00 98.56 257 ALA A O 1
ATOM 2114 N N . ILE A 1 258 ? -5.697 -4.469 3.121 1.00 98.56 258 ILE A N 1
ATOM 2115 C CA . ILE A 1 258 ? -5.190 -3.127 2.818 1.00 98.56 258 ILE A CA 1
ATOM 2116 C C . ILE A 1 258 ? -3.669 -3.228 2.635 1.00 98.56 258 ILE A C 1
ATOM 2118 O O . ILE A 1 258 ? -2.976 -3.839 3.455 1.00 98.56 258 ILE A O 1
ATOM 2122 N N . ILE A 1 259 ? -3.145 -2.665 1.545 1.00 97.69 259 ILE A N 1
ATOM 2123 C CA . ILE A 1 259 ? -1.747 -2.821 1.111 1.00 97.69 259 ILE A CA 1
ATOM 2124 C C . ILE A 1 259 ? -1.058 -1.474 0.858 1.00 97.69 259 ILE A C 1
ATOM 2126 O O . ILE A 1 259 ? -1.702 -0.436 0.799 1.00 97.69 259 ILE A O 1
ATOM 2130 N N . ASN A 1 260 ? 0.253 -1.518 0.600 1.00 95.50 260 ASN A N 1
ATOM 2131 C CA . ASN A 1 260 ? 1.084 -0.356 0.268 1.00 95.50 260 ASN A CA 1
ATOM 2132 C C . ASN A 1 260 ? 1.205 0.660 1.418 1.00 95.50 260 ASN A C 1
ATOM 2134 O O . ASN A 1 260 ? 0.978 1.857 1.246 1.00 95.50 260 ASN A O 1
ATOM 2138 N N . TRP A 1 261 ? 1.648 0.184 2.583 1.00 97.06 261 TRP A N 1
ATOM 2139 C CA . TRP A 1 261 ? 1.783 0.979 3.807 1.00 97.06 261 TRP A CA 1
ATOM 2140 C C . TRP A 1 261 ? 3.066 1.817 3.858 1.00 97.06 261 TRP A C 1
ATOM 2142 O O . TRP A 1 261 ? 3.435 2.333 4.903 1.00 97.06 261 TRP A O 1
ATOM 2152 N N . GLU A 1 262 ? 3.773 1.988 2.743 1.00 94.56 262 GLU A N 1
ATOM 2153 C CA . GLU A 1 262 ? 5.112 2.593 2.694 1.00 94.56 262 GLU A CA 1
ATOM 2154 C C . GLU A 1 262 ? 5.213 4.046 3.211 1.00 94.56 262 GLU A C 1
ATOM 2156 O O . GLU A 1 262 ? 6.315 4.525 3.498 1.00 94.56 262 GLU A O 1
ATOM 2161 N N . PHE A 1 263 ? 4.074 4.733 3.343 1.00 94.12 263 PHE A N 1
ATOM 2162 C CA . PHE A 1 263 ? 3.948 6.086 3.899 1.00 94.12 263 PHE A CA 1
ATOM 2163 C C . PHE A 1 263 ? 3.211 6.130 5.245 1.00 94.12 263 PHE A C 1
ATOM 2165 O O . PHE A 1 263 ? 2.975 7.216 5.781 1.00 94.12 263 PHE A O 1
ATOM 2172 N N . GLY A 1 264 ? 2.822 4.976 5.787 1.00 95.88 264 GLY A N 1
ATOM 2173 C CA . GLY A 1 264 ? 2.072 4.895 7.031 1.00 95.88 264 GLY A CA 1
ATOM 2174 C C . GLY A 1 264 ? 2.926 5.148 8.276 1.00 95.88 264 GLY A C 1
ATOM 2175 O O . GLY A 1 264 ? 4.127 5.420 8.200 1.00 95.88 264 GLY A O 1
ATOM 2176 N N . GLY A 1 265 ? 2.289 5.075 9.440 1.00 96.81 265 GLY A N 1
ATOM 2177 C CA . GLY A 1 265 ? 2.920 5.243 10.752 1.00 96.81 265 GLY A CA 1
ATOM 2178 C C . GLY A 1 265 ? 2.126 6.181 11.655 1.00 96.81 265 GLY A C 1
ATOM 2179 O O . GLY A 1 265 ? 0.973 6.492 11.376 1.00 96.81 265 GLY A O 1
ATOM 2180 N N . PHE A 1 266 ? 2.751 6.657 12.726 1.00 97.19 266 PHE A N 1
ATOM 2181 C CA . PHE A 1 266 ? 2.190 7.664 13.618 1.00 97.19 266 PHE A CA 1
ATOM 2182 C C . PHE A 1 266 ? 2.399 9.076 13.060 1.00 97.19 266 PHE A C 1
ATOM 2184 O O . PHE A 1 266 ? 3.534 9.523 12.878 1.00 97.19 266 PHE A O 1
ATOM 2191 N N . TRP A 1 267 ? 1.294 9.771 12.797 1.00 94.88 267 TRP A N 1
ATOM 2192 C CA . TRP A 1 267 ? 1.243 11.115 12.222 1.00 94.88 267 TRP A CA 1
ATOM 2193 C C . TRP A 1 267 ? 0.195 11.975 12.945 1.00 94.88 267 TRP A C 1
ATOM 2195 O O . TRP A 1 267 ? -0.664 11.438 13.651 1.00 94.88 267 TRP A O 1
ATOM 2205 N N . PRO A 1 268 ? 0.238 13.314 12.812 1.00 93.44 268 PRO A N 1
ATOM 2206 C CA . PRO A 1 268 ? -0.848 14.159 13.298 1.00 93.44 268 PRO A CA 1
ATOM 2207 C C . PRO A 1 268 ? -2.180 13.733 12.670 1.00 93.44 268 PRO A C 1
ATOM 2209 O O . PRO A 1 268 ? -2.224 13.441 11.478 1.00 93.44 268 PRO A O 1
ATOM 2212 N N . ALA A 1 269 ? -3.274 13.730 13.435 1.00 92.19 269 ALA A N 1
ATOM 2213 C CA . ALA A 1 269 ? -4.551 13.156 12.986 1.00 92.19 269 ALA A CA 1
ATOM 2214 C C . ALA A 1 269 ? -5.084 13.713 11.655 1.00 92.19 26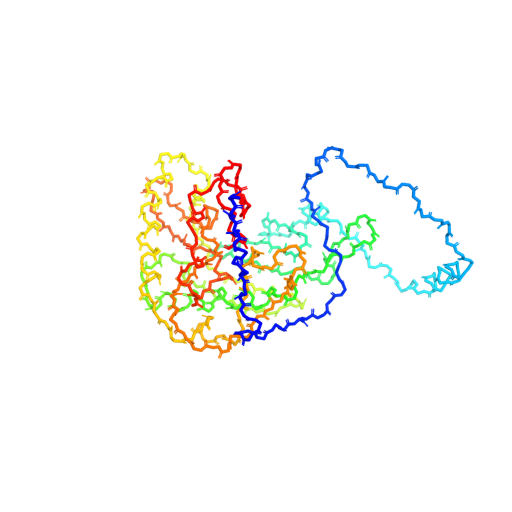9 ALA A C 1
ATOM 2216 O O . ALA A 1 269 ? -5.717 12.993 10.888 1.00 92.19 269 ALA A O 1
ATOM 2217 N N . TRP A 1 270 ? -4.781 14.973 11.346 1.00 89.56 270 TRP A N 1
ATOM 2218 C CA . TRP A 1 270 ? -5.190 15.629 10.104 1.00 89.56 270 TRP A CA 1
ATOM 2219 C C . TRP A 1 270 ? -4.479 15.102 8.841 1.00 89.56 270 TRP A C 1
ATOM 2221 O O . TRP A 1 270 ? -4.884 15.448 7.732 1.00 89.56 270 TRP A O 1
ATOM 2231 N N . PHE A 1 271 ? -3.440 14.267 8.973 1.00 91.94 271 PHE A N 1
ATOM 2232 C CA . PHE A 1 271 ? -2.727 13.674 7.835 1.00 91.94 271 PHE A CA 1
ATOM 2233 C C . PHE A 1 271 ? -3.528 12.593 7.101 1.00 91.94 271 PHE A C 1
ATOM 2235 O O . PHE A 1 271 ? -3.340 12.440 5.888 1.00 91.94 271 PHE A O 1
ATOM 2242 N N . GLU A 1 272 ? -4.388 11.851 7.807 1.00 93.25 272 GLU A N 1
ATOM 2243 C CA . GLU A 1 272 ? -5.217 10.814 7.191 1.00 93.25 272 GLU A CA 1
ATOM 2244 C C . GLU A 1 272 ? -6.418 11.471 6.509 1.00 93.25 272 GLU A C 1
ATOM 2246 O O . GLU A 1 272 ? -7.405 11.846 7.144 1.00 93.25 272 GLU A O 1
ATOM 2251 N N . ARG A 1 273 ? -6.318 11.641 5.191 1.00 91.06 273 ARG A N 1
ATOM 2252 C CA . ARG A 1 273 ? -7.401 12.170 4.360 1.00 91.06 273 ARG A CA 1
ATOM 2253 C C . ARG A 1 273 ? -8.216 11.012 3.768 1.00 91.06 273 ARG A C 1
ATOM 2255 O O . ARG A 1 273 ? -7.657 9.944 3.521 1.00 91.06 273 ARG A O 1
ATOM 2262 N N . PRO A 1 274 ? -9.519 11.206 3.487 1.00 91.69 274 PRO A N 1
ATOM 2263 C CA . PRO A 1 274 ? -10.400 10.155 2.981 1.00 91.69 274 PRO A CA 1
ATOM 2264 C C . PRO A 1 274 ? -10.185 9.863 1.488 1.00 91.69 274 PRO A C 1
ATOM 2266 O O . PRO A 1 274 ? -11.097 9.999 0.672 1.00 91.69 274 PRO A O 1
ATOM 2269 N N . PHE A 1 275 ? -8.971 9.459 1.110 1.00 88.19 275 PHE A N 1
ATOM 2270 C CA . PHE A 1 275 ? -8.584 9.230 -0.283 1.00 88.19 275 PHE A CA 1
ATOM 2271 C C . PHE A 1 275 ? -9.400 8.131 -0.972 1.00 88.19 275 PHE A C 1
ATOM 2273 O O . PHE A 1 275 ? -9.560 8.168 -2.189 1.00 88.19 275 PHE A O 1
ATOM 2280 N N . TRP A 1 276 ? -9.983 7.203 -0.212 1.00 90.75 276 TRP A N 1
ATOM 2281 C CA . TRP A 1 276 ? -10.904 6.183 -0.719 1.00 90.75 276 TRP A CA 1
ATOM 2282 C C . TRP A 1 276 ? -12.223 6.753 -1.256 1.00 90.75 276 TRP A C 1
ATOM 2284 O O . TRP A 1 276 ? -12.949 6.034 -1.933 1.00 90.75 276 TRP A O 1
ATOM 2294 N N . LYS A 1 277 ? -12.545 8.023 -0.971 1.00 86.81 277 LYS A N 1
ATOM 2295 C CA . LYS A 1 277 ? -13.726 8.715 -1.514 1.00 86.81 277 LYS A CA 1
ATOM 2296 C C . LYS A 1 277 ? -13.440 9.442 -2.831 1.00 86.81 277 LYS A C 1
ATOM 2298 O O . LYS A 1 277 ? -14.383 9.812 -3.527 1.00 86.81 277 LYS A O 1
ATOM 2303 N N . ARG A 1 278 ? -12.165 9.663 -3.173 1.00 76.88 278 ARG A N 1
ATOM 2304 C CA . ARG A 1 278 ? -11.755 10.418 -4.365 1.00 76.88 278 ARG A CA 1
ATOM 2305 C C . ARG A 1 278 ? -11.625 9.501 -5.579 1.00 76.88 278 ARG A C 1
ATOM 2307 O O . ARG A 1 278 ? -11.108 8.389 -5.483 1.00 76.88 278 ARG A O 1
ATOM 2314 N N . ARG A 1 279 ? -12.035 9.995 -6.752 1.00 57.31 279 ARG A N 1
ATOM 2315 C CA . ARG A 1 279 ? -11.780 9.326 -8.038 1.00 57.31 279 ARG A CA 1
ATOM 2316 C C . ARG A 1 279 ? -10.451 9.818 -8.617 1.00 57.31 279 ARG A C 1
ATOM 2318 O O . ARG A 1 279 ? -10.343 10.981 -8.976 1.00 57.31 279 ARG A O 1
ATOM 2325 N N . GLY A 1 280 ? -9.475 8.925 -8.793 1.00 52.78 280 GLY A N 1
ATOM 2326 C CA . GLY A 1 280 ? -8.225 9.228 -9.508 1.00 52.78 280 GLY A CA 1
ATOM 2327 C C . GLY A 1 280 ? -6.975 9.364 -8.625 1.00 52.78 280 GLY A C 1
ATOM 2328 O O . GLY A 1 280 ? -6.894 8.792 -7.539 1.00 52.78 280 GLY A O 1
ATOM 2329 N N . LEU A 1 281 ? -5.943 10.038 -9.152 1.00 49.47 281 LEU A N 1
ATOM 2330 C CA . LEU A 1 281 ? -4.659 10.271 -8.467 1.00 49.47 281 LEU A CA 1
ATOM 2331 C C . LEU A 1 281 ? -4.831 11.220 -7.264 1.00 49.47 281 LEU A C 1
ATOM 2333 O O . LEU A 1 281 ? -5.855 11.869 -7.126 1.00 49.47 281 LEU A O 1
ATOM 2337 N N . SER A 1 282 ? -3.808 11.330 -6.405 1.00 44.69 282 SER A N 1
ATOM 2338 C CA . SER A 1 282 ? -3.803 12.177 -5.188 1.00 44.69 282 SER A CA 1
ATOM 2339 C C . SER A 1 282 ? -3.800 13.695 -5.465 1.00 44.69 282 SER A C 1
ATOM 2341 O O . SER A 1 282 ? -3.357 14.463 -4.621 1.00 44.69 282 SER A O 1
ATOM 2343 N N . MET A 1 283 ? -4.213 14.127 -6.655 1.00 43.88 283 MET A N 1
ATOM 2344 C CA . MET A 1 283 ? -4.399 15.539 -6.978 1.00 43.88 283 MET A CA 1
ATOM 2345 C C . MET A 1 283 ? -5.869 15.872 -6.759 1.00 43.88 283 MET A C 1
ATOM 2347 O O . MET A 1 283 ? -6.722 15.079 -7.157 1.00 43.88 283 MET A O 1
ATOM 2351 N N . ALA A 1 284 ? -6.155 17.019 -6.145 1.00 43.19 284 ALA A N 1
ATOM 2352 C CA . ALA A 1 284 ? -7.522 17.508 -6.026 1.00 43.19 284 ALA A CA 1
ATOM 2353 C C . ALA A 1 284 ? -8.205 17.520 -7.402 1.00 43.19 284 ALA A C 1
ATOM 2355 O O . ALA A 1 284 ? -7.660 18.051 -8.377 1.00 43.19 284 ALA A O 1
ATOM 2356 N N . ALA A 1 285 ? -9.382 16.901 -7.492 1.00 41.56 285 ALA A N 1
ATOM 2357 C CA . ALA A 1 285 ? -10.244 17.072 -8.654 1.00 41.56 285 ALA A CA 1
ATOM 2358 C C . ALA A 1 285 ? -10.816 18.504 -8.687 1.00 41.56 285 ALA A C 1
ATOM 2360 O O . ALA A 1 285 ? -10.792 19.222 -7.688 1.00 41.56 285 ALA A O 1
ATOM 2361 N N . GLU A 1 286 ? -11.340 18.937 -9.836 1.00 35.81 286 GLU A N 1
ATOM 2362 C CA . GLU A 1 286 ? -11.957 20.262 -9.973 1.00 35.81 286 GLU A CA 1
ATOM 2363 C C . GLU A 1 286 ? -13.121 20.416 -8.971 1.00 35.81 286 GLU A C 1
ATOM 2365 O O . GLU A 1 286 ? -14.133 19.722 -9.067 1.00 35.81 286 GLU A O 1
ATOM 2370 N N . GLY A 1 287 ? -12.949 21.299 -7.979 1.00 40.22 287 GLY A N 1
ATOM 2371 C CA . GLY A 1 287 ? -13.904 21.525 -6.885 1.00 40.22 287 GLY A CA 1
ATOM 2372 C C . GLY A 1 287 ? -13.578 20.824 -5.556 1.00 40.22 287 GLY A C 1
ATOM 2373 O O . GLY A 1 287 ? -14.306 21.032 -4.586 1.00 40.22 287 GLY A O 1
ATOM 2374 N N . GLU A 1 288 ? -12.505 20.032 -5.477 1.00 42.66 288 GLU A N 1
ATOM 2375 C CA . GLU A 1 288 ? -11.993 19.471 -4.220 1.00 42.66 288 GLU A CA 1
ATOM 2376 C C . GLU A 1 288 ? -11.001 20.430 -3.538 1.00 42.66 288 GLU A C 1
ATOM 2378 O O . GLU A 1 288 ? -10.254 21.151 -4.196 1.00 42.66 288 GLU A O 1
ATOM 2383 N N . GLU A 1 289 ? -10.985 20.432 -2.203 1.00 45.34 289 GLU A N 1
ATOM 2384 C CA . GLU A 1 289 ? -9.976 21.151 -1.417 1.00 45.34 289 GLU A CA 1
ATOM 2385 C C . GLU A 1 289 ? -8.604 20.475 -1.601 1.00 45.34 289 GLU A C 1
ATOM 2387 O O . GLU A 1 289 ? -8.476 19.254 -1.427 1.00 45.34 289 GLU A O 1
ATOM 2392 N N . ASP A 1 290 ? -7.604 21.269 -1.994 1.00 48.53 290 ASP A N 1
ATOM 2393 C CA . ASP A 1 290 ? -6.234 20.815 -2.228 1.00 48.53 290 ASP A CA 1
ATOM 2394 C C . ASP A 1 290 ? -5.582 20.408 -0.901 1.00 48.53 290 ASP A C 1
ATOM 2396 O O . ASP A 1 290 ? -5.379 21.221 -0.006 1.00 48.53 290 ASP A O 1
ATOM 2400 N N . ASP A 1 291 ? -5.265 19.122 -0.759 1.00 53.06 291 ASP A N 1
ATOM 2401 C CA . ASP A 1 291 ? -4.640 18.539 0.432 1.00 53.06 291 ASP A CA 1
ATOM 2402 C C . ASP A 1 291 ? -3.114 18.736 0.479 1.00 53.06 291 ASP A C 1
ATOM 2404 O O . ASP A 1 291 ? -2.423 18.117 1.302 1.00 53.06 291 ASP A O 1
ATOM 2408 N N . VAL A 1 292 ? -2.590 19.579 -0.419 1.00 4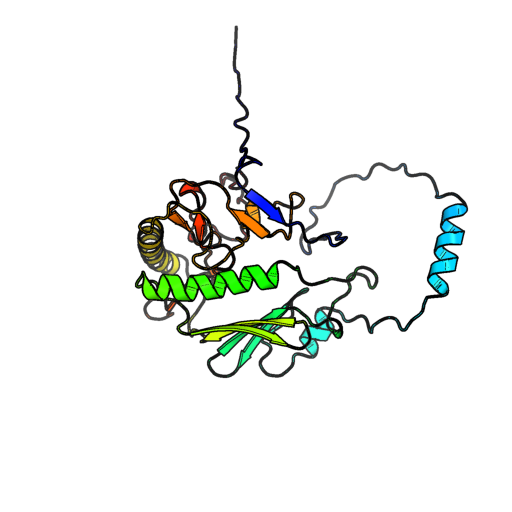9.09 292 VAL A N 1
ATOM 2409 C CA . VAL A 1 292 ? -1.258 20.192 -0.326 1.00 49.09 292 VAL A CA 1
ATOM 2410 C C . VAL A 1 292 ? -1.226 21.295 0.754 1.00 49.09 292 VAL A C 1
ATOM 2412 O O . VAL A 1 292 ? -0.133 21.670 1.185 1.00 49.09 292 VAL A O 1
ATOM 2415 N N . GLU A 1 293 ? -2.391 21.750 1.248 1.00 34.91 293 GLU A N 1
ATOM 2416 C CA . GLU A 1 293 ? -2.537 22.551 2.480 1.00 34.91 293 GLU A CA 1
ATOM 2417 C C . GLU A 1 293 ? -2.714 21.706 3.758 1.00 34.91 293 GLU A C 1
ATOM 2419 O O . GLU A 1 293 ? -3.454 20.687 3.797 1.00 34.91 293 GLU A O 1
#

Solvent-accessible surface area (backbone atoms only — not comparable to full-atom values): 17452 Å² total; per-residue (Å²): 139,82,89,76,88,78,78,80,80,74,84,66,78,50,80,81,44,42,49,76,51,71,72,88,66,96,75,85,89,77,86,85,84,83,81,77,85,87,78,87,77,84,92,80,80,80,83,84,60,77,70,61,57,56,58,57,54,59,63,65,76,62,73,68,74,75,68,78,75,40,43,59,64,61,52,49,77,62,52,56,92,43,47,75,48,54,56,73,38,32,37,33,34,50,54,90,66,31,30,36,41,30,41,47,33,82,86,62,38,20,39,50,93,85,73,45,75,39,72,52,64,84,37,51,61,56,24,43,49,37,23,43,38,48,51,56,50,44,60,74,76,47,86,66,43,47,61,88,44,67,49,69,53,75,57,83,91,14,42,37,33,38,30,41,51,78,82,61,42,42,43,66,79,49,56,72,76,55,39,55,57,37,48,59,54,50,53,51,50,47,51,55,34,56,64,42,73,37,54,53,52,32,34,81,97,52,80,54,30,36,75,38,65,63,81,21,54,94,76,53,67,58,69,34,38,29,30,68,68,54,74,53,77,17,19,39,31,47,57,57,57,31,37,78,32,30,30,20,32,86,88,77,53,43,73,55,23,54,52,76,41,33,38,33,30,26,36,54,68,84,62,53,63,75,44,60,76,56,87,76,68,101,60,59,54,99,92,50,79,59,74,75,107

Organism: NCBI:txid2596975

Nearest PDB structures (foldseek):
  6fux-assembly1_A  TM=6.233E-01  e=9.108E-04  Streptomyces rimosus subsp. rimosus ATCC 10970
  6fuc-assembly1_A  TM=5.649E-01  e=1.158E-03  Streptomyces rimosus
  1nd4-assembly1_B  TM=5.285E-01  e=1.027E-03  Klebsiella pneumoniae
  3o0g-assembly1_A  TM=6.183E-01  e=7.262E-02  Homo sapiens
  7vdq-assembly2_B  TM=6.097E-01  e=1.041E-01  Homo sapiens